Protein AF-A0A917JAN9-F1 (afdb_monomer)

Mean predicted aligned error: 7.87 Å

Solvent-accessible surface area (backbone atoms only — not comparable to full-atom values): 14007 Å² total; per-residue (Å²): 142,83,78,83,78,76,66,48,48,100,79,36,28,49,64,57,37,47,77,45,66,71,43,80,47,58,61,40,75,47,64,46,69,47,42,75,55,96,61,43,50,53,34,36,33,53,20,39,34,30,47,28,36,33,41,52,24,34,45,62,45,38,37,32,31,54,20,44,28,40,51,32,36,38,32,55,23,49,37,33,44,34,35,36,34,47,22,43,35,29,35,41,36,30,54,25,40,42,35,46,33,36,42,32,25,32,36,47,50,48,47,67,39,83,29,45,70,42,70,74,46,77,48,50,85,98,43,71,52,53,100,62,42,48,48,27,28,49,39,52,14,51,34,22,42,76,52,66,39,54,70,58,14,44,52,26,48,46,51,24,51,52,57,54,38,70,75,43,62,71,66,63,25,49,53,50,50,51,40,40,69,49,22,40,75,73,67,35,39,74,41,36,59,55,50,50,54,51,51,31,53,52,48,8,54,58,47,43,77,43,34,71,41,26,54,92,40,76,39,49,93,55,57,69,71,58,30,40,52,52,22,37,51,50,29,48,33,32,31,69,64,64,61,89,69,87,77,43,59,38,76,74,50,43,58,54,49,51,5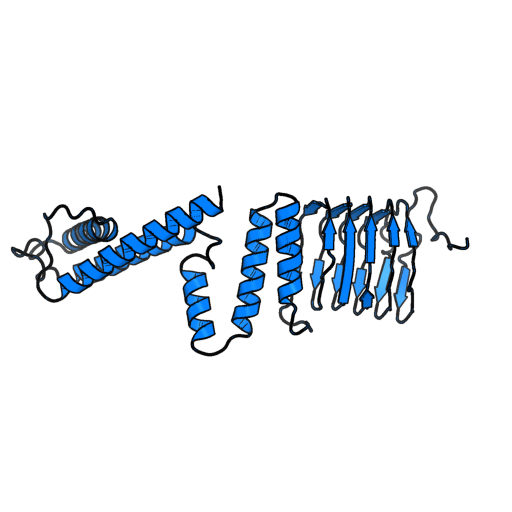1,40,24,51,52,28,52,53,50,52,53,50,36,53,57,31,48,67,72,73,108

Sequence (279 aa):
MGGMEPPTNALQIMFRGKKLEFINVTGLILHGKFYFGSEGNLEFNHCAVDNLKCRELDIPRLSFENCSVRNIQIANSDISGWLFVTSLVSGIISDSKLFHFRVYGRNFTPTFVNSELDEWKVIHNGLHHEEDFEKTYRTLSKAADDSGNRKLAADYKIRELDFIREKKKGLDRFWMTLNRAYWGYGQKPFQLIKVSLISIFLLAIVYSFFPSSFANNALAGKNYFAVLFNACYFSIVTFTTLGYGDLSPIGGLKILAAIEALFGAITLGFLVAGLTKNS

Organism: NCBI:txid2005073

Nearest PDB structures (foldseek):
  3nb2-assembly4_D  TM=3.047E-01  e=5.273E-04  Escherichia coli O157:H7
  8jli-assembly1_B  TM=2.471E-01  e=1.158E-04  Homo sapiens
  3sqv-assembly1_A  TM=3.056E-01  e=5.711E-03  Escherichia coli O157:H7
  8jle-assembly1_A  TM=2.830E-01  e=3.323E-03  Homo sapiens
  6fls-assembly1_A  TM=3.508E-01  e=8.806E-03  Clostridium botulinum

Foldseek 3Di:
DDDDDADADPVQEHDAEDEAECEEQECAEDADEHDYDPRHHHEYACYEHENYEYENYHGEQYEYANYEYHAYHAENYEYENYEYHQYAAEHEHEPYEYYQYEHEAEAHAYAYYNYHDYNYHYDHPPHHYDPVNLNNLQRQLVNCVVNVNNVRSLVSVLVSLVVVLVVDDDPSVVVSVVCCQCASVLSRLVSLVVVLVVLLLVQLVVQLVCCCQKPPSLRPPDDSVVSSVVSSVLSVCLLCVVCPPPTHGHDPVNVVSVVSNVVSVVSVVSSVVSVVVVD

Radius of gyration: 28.4 Å; Cα contacts (8 Å, |Δi|>4): 534; chains: 1; bounding box: 61×36×83 Å

pLDDT: mean 87.71, std 9.93, range [36.09, 96.19]

Secondary structure (DSSP, 8-state):
--PPPP-B-TTSBBSS-EEEES-B-TT-EEEEE-B--TT--EEEES-B-TT-EEEEEEEE--EEES-EEEEEEEES-EEES-EEES-EEEEEEES-EEES-EEESS-EEEEEES-EEES-EEE-TTS---TTTHHHHHHHHHHHHHTT-HHHHHHHHHHHHHHHHHH--HHHHHHHHHHHHHHTTTT-THHHHHHHHHHHHHHHHHHHH-GGGBGGGTTTTS-HHHHHHHHHHHHHHHHTT---SSS-B-TTHHHHHHHHHHHHHHHHHHHHHHHHHH-

InterPro domains:
  IPR013099 Potassium channel domain [PF07885] (200-275)

Structure (mmCIF, N/CA/C/O backbone):
data_AF-A0A917JAN9-F1
#
_entry.id   AF-A0A917JAN9-F1
#
loop_
_atom_site.group_PDB
_atom_site.id
_atom_site.type_symbol
_atom_site.label_atom_id
_atom_site.label_alt_id
_atom_site.label_comp_id
_atom_site.label_asym_id
_atom_site.label_entity_id
_atom_site.label_seq_id
_atom_site.pdbx_PDB_ins_code
_atom_site.Cartn_x
_atom_site.Cartn_y
_atom_site.Cartn_z
_atom_site.occupancy
_atom_site.B_iso_or_equiv
_atom_site.auth_seq_id
_atom_site.auth_comp_id
_atom_site.auth_asym_id
_atom_site.auth_atom_id
_atom_site.pdbx_PDB_model_num
ATOM 1 N N . MET A 1 1 ? -30.247 -3.370 36.223 1.00 36.09 1 MET A N 1
ATOM 2 C CA . MET A 1 1 ? -29.927 -1.930 36.272 1.00 36.09 1 MET A CA 1
ATOM 3 C C . MET A 1 1 ? -29.005 -1.735 37.456 1.00 36.09 1 MET A C 1
ATOM 5 O O . MET A 1 1 ? -29.435 -1.927 38.579 1.00 36.09 1 MET A O 1
ATOM 9 N N . GLY A 1 2 ? -27.722 -1.543 37.193 1.00 39.97 2 GLY A N 1
ATOM 10 C CA . GLY A 1 2 ? -26.669 -1.549 38.206 1.00 39.97 2 GLY A CA 1
ATOM 11 C C . GLY A 1 2 ? -25.344 -1.288 37.511 1.00 39.97 2 GLY A C 1
ATOM 12 O O . GLY A 1 2 ? -24.488 -2.161 37.461 1.00 39.97 2 GLY A O 1
ATOM 13 N N . GLY A 1 3 ? -25.256 -0.143 36.837 1.00 50.62 3 GLY A N 1
ATOM 14 C CA . GLY A 1 3 ? -23.983 0.384 36.362 1.00 50.62 3 GLY A CA 1
ATOM 15 C C . GLY A 1 3 ? -23.384 1.227 37.479 1.00 50.62 3 GLY A C 1
ATOM 16 O O . GLY A 1 3 ? -24.111 1.975 38.126 1.00 50.62 3 GLY A O 1
ATOM 17 N N . MET A 1 4 ? -22.086 1.087 37.733 1.00 57.00 4 MET A N 1
ATOM 18 C CA . MET A 1 4 ? -21.368 2.087 38.517 1.00 57.00 4 MET A CA 1
ATOM 19 C C . MET A 1 4 ? -21.068 3.264 37.597 1.00 57.00 4 MET A C 1
ATOM 21 O O . MET A 1 4 ? -20.386 3.093 36.586 1.00 57.00 4 MET A O 1
ATOM 25 N N . GLU A 1 5 ? -21.581 4.442 37.938 1.00 59.66 5 GLU A N 1
ATOM 26 C CA . GLU A 1 5 ? -21.149 5.674 37.288 1.00 59.66 5 GLU A CA 1
ATOM 27 C C . GLU A 1 5 ? -19.681 5.926 37.664 1.00 59.66 5 GLU A C 1
ATOM 29 O O . GLU A 1 5 ? -19.320 5.849 38.845 1.00 59.66 5 GLU A O 1
ATOM 34 N N . PRO A 1 6 ? -18.791 6.161 36.686 1.00 61.56 6 PRO A N 1
ATOM 35 C CA . PRO A 1 6 ? -17.406 6.473 36.993 1.00 61.56 6 PRO A CA 1
ATOM 36 C C . PRO A 1 6 ? -17.348 7.798 37.769 1.00 61.56 6 PRO A C 1
ATOM 38 O O . PRO A 1 6 ? -18.139 8.701 37.502 1.00 61.56 6 PRO A O 1
ATOM 41 N N . PRO A 1 7 ? -16.416 7.949 38.726 1.00 63.50 7 PRO A N 1
ATOM 42 C CA . PRO A 1 7 ? -16.326 9.162 39.527 1.00 63.50 7 PRO A CA 1
ATOM 43 C C . PRO A 1 7 ? -15.893 10.337 38.641 1.00 63.50 7 PRO A C 1
ATOM 45 O O . PRO A 1 7 ? -14.708 10.495 38.337 1.00 63.50 7 PRO A O 1
ATOM 48 N N . THR A 1 8 ? -16.851 11.158 38.220 1.00 62.69 8 THR A N 1
ATOM 49 C CA . THR A 1 8 ? -16.617 12.377 37.440 1.00 62.69 8 THR A CA 1
ATOM 50 C C . THR A 1 8 ? -16.853 13.628 38.279 1.00 62.69 8 THR A C 1
ATOM 52 O O . THR A 1 8 ? -17.659 13.623 39.208 1.00 62.69 8 THR A O 1
ATOM 55 N N . ASN A 1 9 ? -16.168 14.725 37.957 1.00 64.19 9 ASN A N 1
ATOM 56 C CA . ASN A 1 9 ? -16.499 16.037 38.518 1.00 64.19 9 ASN A CA 1
ATOM 57 C C . ASN A 1 9 ? -17.739 16.649 37.833 1.00 64.19 9 ASN A C 1
ATOM 59 O O . ASN A 1 9 ? -18.290 16.082 36.889 1.00 64.19 9 ASN A O 1
ATOM 63 N N . ALA A 1 10 ? -18.158 17.841 38.273 1.00 62.69 10 ALA A N 1
ATOM 64 C CA . ALA A 1 10 ? -19.288 18.575 37.686 1.00 62.69 10 ALA A CA 1
ATOM 65 C C . ALA A 1 10 ? -19.115 18.917 36.187 1.00 62.69 10 ALA A C 1
ATOM 67 O O . ALA A 1 10 ? -20.082 19.285 35.529 1.00 62.69 10 ALA A O 1
ATOM 68 N N . LEU A 1 11 ? -17.899 18.783 35.644 1.00 61.06 11 LEU A N 1
ATOM 69 C CA . LEU A 1 11 ? -17.562 18.982 34.232 1.00 61.06 11 LEU A CA 1
ATOM 70 C C . LEU A 1 11 ? -17.455 17.654 33.458 1.00 61.06 11 LEU A C 1
ATOM 72 O O . LEU A 1 11 ? -16.893 17.644 32.369 1.00 61.06 11 LEU A O 1
ATOM 76 N N . GLN A 1 12 ? -17.932 16.533 34.017 1.00 62.97 12 GLN A N 1
ATOM 77 C CA . GLN A 1 12 ? -17.803 15.185 33.436 1.00 62.97 12 GLN A CA 1
ATOM 78 C C . GLN A 1 12 ? -16.341 14.743 33.204 1.00 62.97 12 GLN A C 1
ATOM 80 O O . GLN A 1 12 ? -16.067 13.844 32.407 1.00 62.97 12 GLN A O 1
ATOM 85 N N . ILE A 1 13 ? -15.386 15.357 33.914 1.00 63.47 13 ILE A N 1
ATOM 86 C CA . ILE A 1 13 ? -13.978 14.958 33.882 1.00 63.47 13 ILE A CA 1
ATOM 87 C C . ILE A 1 13 ? -13.780 13.793 34.844 1.00 63.47 13 ILE A C 1
ATOM 89 O O . ILE A 1 13 ? -14.131 13.901 36.022 1.00 63.47 13 ILE A O 1
ATOM 93 N N . MET A 1 14 ? -13.194 12.697 34.364 1.00 64.94 14 MET A N 1
ATOM 94 C CA . MET A 1 14 ? -12.877 11.541 35.205 1.00 64.94 14 MET A CA 1
ATOM 95 C C . MET A 1 14 ? -11.844 11.914 36.286 1.00 64.94 14 MET A C 1
ATOM 97 O O . MET A 1 14 ? -10.765 12.425 35.981 1.00 64.94 14 MET A O 1
ATOM 101 N N . PHE A 1 15 ? -12.157 11.653 37.560 1.00 57.38 15 PHE A N 1
ATOM 102 C CA . PHE A 1 15 ? -11.223 11.861 38.670 1.00 57.38 15 PHE A CA 1
ATOM 103 C C . PHE A 1 15 ? -10.186 10.739 38.728 1.00 57.38 15 PHE A C 1
ATOM 105 O O . PHE A 1 15 ? -10.529 9.624 39.129 1.00 57.38 15 PHE A O 1
ATOM 112 N N . ARG A 1 16 ? -8.920 11.083 38.437 1.00 63.25 16 ARG A N 1
ATOM 113 C CA . ARG A 1 16 ? -7.756 10.179 38.364 1.00 63.25 16 ARG A CA 1
ATOM 114 C C . ARG A 1 16 ? -7.954 9.071 37.322 1.00 63.25 16 ARG A C 1
ATOM 116 O O . ARG A 1 16 ? -8.918 8.311 37.388 1.00 63.25 16 ARG A O 1
ATOM 123 N N . GLY A 1 17 ? -7.021 8.954 36.379 1.00 71.44 17 GLY A N 1
ATOM 124 C CA . GLY A 1 17 ? -7.033 7.889 35.379 1.00 71.44 17 GLY A CA 1
ATOM 125 C C . GLY A 1 17 ? -7.257 6.521 36.019 1.00 71.44 17 GLY A C 1
ATOM 126 O O . GLY A 1 17 ? -6.750 6.226 37.107 1.00 71.44 17 GLY A O 1
ATOM 127 N N . LYS A 1 18 ? -8.073 5.693 35.370 1.00 81.75 18 LYS A N 1
ATOM 128 C CA . LYS A 1 18 ? -8.410 4.356 35.854 1.00 81.75 18 LYS A CA 1
ATOM 129 C C . LYS A 1 18 ? -7.645 3.340 35.029 1.00 81.75 18 LYS A C 1
ATOM 131 O O . LYS A 1 18 ? -7.941 3.152 33.855 1.00 81.75 18 LYS A O 1
ATOM 136 N N . LYS A 1 19 ? -6.696 2.665 35.673 1.00 87.12 19 LYS A N 1
ATOM 137 C CA . LYS A 1 19 ? -5.968 1.543 35.090 1.00 87.12 19 LYS A CA 1
ATOM 138 C C . LYS A 1 19 ? -6.547 0.236 35.617 1.00 87.12 19 LYS A C 1
ATOM 140 O O . LYS A 1 19 ? -6.529 -0.008 36.822 1.00 87.12 19 LYS A O 1
ATOM 145 N N . LEU A 1 20 ? -7.097 -0.572 34.722 1.00 90.19 20 LEU A N 1
ATOM 146 C CA . LEU A 1 20 ? -7.654 -1.885 35.024 1.00 90.19 20 LEU A CA 1
ATOM 147 C C . LEU A 1 20 ? -6.700 -2.945 34.487 1.00 90.19 20 LEU A C 1
ATOM 149 O O . LEU A 1 20 ? -6.462 -3.001 33.280 1.00 90.19 20 LEU A O 1
ATOM 153 N N . GLU A 1 21 ? -6.161 -3.780 35.376 1.00 93.12 21 GLU A N 1
ATOM 154 C CA . GLU A 1 21 ? -5.184 -4.809 35.014 1.00 93.12 21 GLU A CA 1
ATOM 155 C C . GLU A 1 21 ? -5.656 -6.206 35.423 1.00 93.12 21 GLU A C 1
ATOM 157 O O . GLU A 1 21 ? -6.103 -6.390 36.552 1.00 93.12 21 GLU A O 1
ATOM 162 N N . PHE A 1 22 ? -5.526 -7.189 34.525 1.00 92.69 22 PHE A N 1
ATOM 163 C CA . PHE A 1 22 ? -5.822 -8.612 34.784 1.00 92.69 22 PHE A CA 1
ATOM 164 C C . PHE A 1 22 ? -7.265 -8.914 35.231 1.00 92.69 22 PHE A C 1
ATOM 166 O O . PHE A 1 22 ? -7.517 -9.883 35.948 1.00 92.69 22 PHE A O 1
ATOM 173 N N . ILE A 1 23 ? -8.232 -8.100 34.799 1.00 93.44 23 ILE A N 1
ATOM 174 C CA . ILE A 1 23 ? -9.647 -8.245 35.168 1.00 93.44 23 ILE A CA 1
ATOM 175 C C . ILE A 1 23 ? -10.479 -8.674 33.952 1.00 93.44 23 ILE A C 1
ATOM 177 O O . ILE A 1 23 ? -10.199 -8.321 32.804 1.00 93.44 23 ILE A O 1
ATOM 181 N N . ASN A 1 24 ? -11.540 -9.439 34.210 1.00 92.38 24 ASN A N 1
ATOM 182 C CA . ASN A 1 24 ? -12.584 -9.704 33.230 1.00 92.38 24 ASN A CA 1
ATOM 183 C C . ASN A 1 24 ? -13.667 -8.617 33.315 1.00 92.38 24 ASN A C 1
ATOM 185 O O . ASN A 1 24 ? -14.387 -8.528 34.307 1.00 92.38 24 ASN A O 1
ATOM 189 N N . VAL A 1 25 ? -13.772 -7.808 32.265 1.00 91.75 25 VAL A N 1
ATOM 190 C CA . VAL A 1 25 ? -14.713 -6.686 32.123 1.00 91.75 25 VAL A CA 1
ATOM 191 C C . VAL A 1 25 ? -15.719 -6.956 30.995 1.00 91.75 25 VAL A C 1
ATOM 193 O O . VAL A 1 25 ? -16.232 -6.043 30.349 1.00 91.75 25 VAL A O 1
ATOM 196 N N . THR A 1 26 ? -15.987 -8.235 30.724 1.00 92.25 26 THR A N 1
ATOM 197 C CA . THR A 1 26 ? -16.907 -8.670 29.670 1.00 92.25 26 THR A CA 1
ATOM 198 C C . THR A 1 26 ? -18.317 -8.130 29.904 1.00 92.25 26 THR A C 1
ATOM 200 O O . THR A 1 26 ? -18.853 -8.204 31.008 1.00 92.25 26 THR A O 1
ATOM 203 N N . GLY A 1 27 ? -18.941 -7.620 28.844 1.00 90.62 27 GLY A N 1
ATOM 204 C CA . GLY A 1 27 ? -20.281 -7.037 28.893 1.00 90.62 27 GLY A CA 1
ATOM 205 C C . GLY A 1 27 ? -20.329 -5.617 29.456 1.00 90.62 27 GLY A C 1
ATOM 206 O O . GLY A 1 27 ? -21.422 -5.131 29.746 1.00 90.62 27 GLY A O 1
ATOM 207 N N . LEU A 1 28 ? -19.177 -4.950 29.607 1.00 90.81 28 LEU A N 1
ATOM 208 C CA . LEU A 1 28 ? -19.110 -3.535 29.965 1.00 90.81 28 LEU A CA 1
ATOM 209 C C . LEU A 1 28 ? -19.942 -2.692 28.988 1.00 90.81 28 LEU A C 1
ATOM 211 O O . LEU A 1 28 ? -19.896 -2.889 27.772 1.00 90.81 28 LEU A O 1
ATOM 215 N N . ILE A 1 29 ? -20.697 -1.739 29.532 1.00 91.50 29 ILE A N 1
ATOM 216 C CA . ILE A 1 29 ? -21.498 -0.792 28.757 1.00 91.50 29 ILE A CA 1
ATOM 217 C C . ILE A 1 29 ? -20.995 0.613 29.066 1.00 91.50 29 ILE A C 1
ATOM 219 O O . ILE A 1 29 ? -21.056 1.054 30.212 1.00 91.50 29 ILE A O 1
ATOM 223 N N . LEU A 1 30 ? -20.524 1.312 28.039 1.00 89.25 30 LEU A N 1
ATOM 224 C CA . LEU A 1 30 ? -20.102 2.704 28.095 1.00 89.25 30 LEU A CA 1
ATOM 225 C C . LEU A 1 30 ? -21.094 3.556 27.299 1.00 89.25 30 LEU A C 1
ATOM 227 O O . LEU A 1 30 ? -21.453 3.223 26.170 1.00 89.25 30 LEU A O 1
ATOM 231 N N . HIS A 1 31 ? -21.556 4.647 27.898 1.00 89.75 31 HIS A N 1
ATOM 232 C CA . HIS A 1 31 ? -22.450 5.605 27.256 1.00 89.75 31 HIS A CA 1
ATOM 233 C C . HIS A 1 31 ? -22.235 6.998 27.843 1.00 89.75 31 HIS A C 1
ATOM 235 O O . HIS A 1 31 ? -21.778 7.122 28.982 1.00 89.75 31 HIS A O 1
ATOM 241 N N . GLY A 1 32 ? -22.573 8.028 27.070 1.00 86.31 32 GLY A N 1
ATOM 242 C CA . GLY A 1 32 ? -22.432 9.420 27.478 1.00 86.31 32 GLY A CA 1
ATOM 243 C C . GLY A 1 32 ? -21.065 10.018 27.152 1.00 86.31 32 GLY A C 1
ATOM 244 O O . GLY A 1 32 ? -20.277 9.464 26.385 1.00 86.31 32 GLY A O 1
ATOM 245 N N . LYS A 1 33 ? -20.801 11.194 27.723 1.00 84.69 33 LYS A N 1
ATOM 246 C CA . LYS A 1 33 ? -19.595 11.978 27.446 1.00 84.69 33 LYS A CA 1
ATOM 247 C C . LYS A 1 33 ? -18.623 11.930 28.614 1.00 84.69 33 LYS A C 1
ATOM 249 O O . LYS A 1 33 ? -19.013 12.164 29.756 1.00 84.69 33 LYS A O 1
ATOM 254 N N . PHE A 1 34 ? -17.358 11.675 28.307 1.00 78.56 34 PHE A N 1
ATOM 255 C CA . PHE A 1 34 ? -16.260 11.652 29.261 1.00 78.56 34 PHE A CA 1
ATOM 256 C C . PHE A 1 34 ? -15.165 12.596 28.790 1.00 78.56 34 PHE A C 1
ATOM 258 O O . PHE A 1 34 ? -14.570 12.404 27.730 1.00 78.56 34 PHE A O 1
ATOM 265 N N . TYR A 1 35 ? -14.851 13.588 29.613 1.00 73.38 35 TYR A N 1
ATOM 266 C CA . TYR A 1 35 ? -13.690 14.436 29.386 1.00 73.38 35 TYR A CA 1
ATOM 267 C C . TYR A 1 35 ? -12.513 13.908 30.211 1.00 73.38 35 TYR A C 1
ATOM 269 O O . TYR A 1 35 ? -12.678 13.396 31.322 1.00 73.38 35 TYR A O 1
ATOM 277 N N . PHE A 1 36 ? -11.301 14.027 29.679 1.00 68.50 36 PHE A N 1
ATOM 278 C CA . PHE A 1 36 ? -10.090 13.619 30.392 1.00 68.50 36 PHE A CA 1
ATOM 279 C C . PHE A 1 36 ? -9.270 14.836 30.798 1.00 68.50 36 PHE A C 1
ATOM 281 O O . PHE A 1 36 ? -9.075 15.761 30.011 1.00 68.50 36 PHE A O 1
ATOM 288 N N . GLY A 1 37 ? -8.801 14.821 32.046 1.00 61.72 37 GLY A N 1
ATOM 289 C CA . GLY A 1 37 ? -7.884 15.813 32.604 1.00 61.72 37 GLY A CA 1
ATOM 290 C C . GLY A 1 37 ? -6.423 15.356 32.535 1.00 61.72 37 GLY A C 1
ATOM 291 O O . GLY A 1 37 ? -6.099 14.325 31.951 1.00 61.72 37 GLY A O 1
ATOM 292 N N . SER A 1 38 ? -5.524 16.104 33.176 1.00 60.34 38 SER A N 1
ATOM 293 C CA . SER A 1 38 ? -4.085 15.795 33.259 1.00 60.34 38 SER A CA 1
ATOM 294 C C . SER A 1 38 ? -3.744 14.530 34.061 1.00 60.34 38 SER A C 1
ATOM 296 O O . SER A 1 38 ? -2.622 14.044 33.982 1.00 60.34 38 SER A O 1
ATOM 298 N N . GLU A 1 39 ? -4.696 14.000 34.831 1.00 55.59 39 GLU A N 1
ATOM 299 C CA . GLU A 1 39 ? -4.498 12.939 35.832 1.00 55.59 39 GLU A CA 1
ATOM 300 C C . GLU A 1 39 ? -4.663 11.505 35.279 1.00 55.59 39 GLU A C 1
ATOM 302 O O . GLU A 1 39 ? -4.697 10.550 36.054 1.00 55.59 39 GLU A O 1
ATOM 307 N N . GLY A 1 40 ? -4.774 11.333 33.956 1.00 62.03 40 GLY A N 1
ATOM 308 C CA . GLY A 1 40 ? -4.771 10.026 33.277 1.00 62.03 40 GLY A CA 1
ATOM 309 C C . GLY A 1 40 ? -6.113 9.600 32.665 1.00 62.03 40 GLY A C 1
ATOM 310 O O . GLY A 1 40 ? -7.164 10.161 32.975 1.00 62.03 40 GLY A O 1
ATOM 311 N N . ASN A 1 41 ? -6.064 8.595 31.782 1.00 77.38 41 ASN A N 1
ATOM 312 C CA . ASN A 1 41 ? -7.216 8.098 31.017 1.00 77.38 41 ASN A CA 1
ATOM 313 C C . ASN A 1 41 ? -7.743 6.762 31.569 1.00 77.38 41 ASN A C 1
ATOM 315 O O . ASN A 1 41 ? -7.244 6.246 32.570 1.00 77.38 41 ASN A O 1
ATOM 319 N N . LEU A 1 42 ? -8.772 6.211 30.922 1.00 87.12 42 LEU A N 1
ATOM 320 C CA . LEU A 1 42 ? -9.207 4.834 31.142 1.00 87.12 42 LEU A CA 1
ATOM 321 C C . LEU A 1 42 ? -8.317 3.891 30.319 1.00 87.12 42 LEU A C 1
ATOM 323 O O . LEU A 1 42 ? -8.211 4.033 29.101 1.00 87.12 42 LEU A O 1
ATOM 327 N N . GLU A 1 43 ? -7.679 2.943 30.994 1.00 90.31 43 GLU A N 1
ATOM 328 C CA . GLU A 1 43 ? -6.706 2.028 30.400 1.00 90.31 43 GLU A CA 1
ATOM 329 C C . GLU A 1 43 ? -7.004 0.592 30.832 1.00 90.31 43 GLU A C 1
ATOM 331 O O . GLU A 1 43 ? -7.184 0.309 32.020 1.00 90.31 43 GLU A O 1
ATOM 336 N N . PHE A 1 44 ? -7.027 -0.324 29.869 1.00 93.06 44 PHE A N 1
ATOM 337 C CA . PHE A 1 44 ? -7.179 -1.755 30.104 1.00 93.06 44 PHE A CA 1
ATOM 338 C C . PHE A 1 44 ? -5.880 -2.468 29.744 1.00 93.06 44 PHE A C 1
ATOM 340 O O . PHE A 1 44 ? -5.416 -2.357 28.613 1.00 93.06 44 PHE A O 1
ATOM 347 N N . ASN A 1 45 ? -5.315 -3.228 30.681 1.00 94.00 45 ASN A N 1
ATOM 348 C CA . ASN A 1 45 ? -4.076 -3.974 30.480 1.00 94.00 45 ASN A CA 1
ATOM 349 C C . ASN A 1 45 ? -4.261 -5.450 30.860 1.00 94.00 45 ASN A C 1
ATOM 351 O O . ASN A 1 45 ? -4.710 -5.761 31.960 1.00 94.00 45 ASN A O 1
ATOM 355 N N . HIS A 1 46 ? -3.945 -6.383 29.962 1.00 95.25 46 HIS A N 1
ATOM 356 C CA . HIS A 1 46 ? -4.148 -7.825 30.186 1.00 95.25 46 HIS A CA 1
ATOM 357 C C . HIS A 1 46 ? -5.589 -8.202 30.598 1.00 95.25 46 HIS A C 1
ATOM 359 O O . HIS A 1 46 ? -5.813 -9.176 31.318 1.00 95.25 46 HIS A O 1
ATOM 365 N N . CYS A 1 47 ? -6.581 -7.427 30.153 1.00 94.19 47 CYS A N 1
ATOM 366 C CA . CYS A 1 47 ? -7.993 -7.635 30.479 1.00 94.19 47 CYS A CA 1
ATOM 367 C C . CYS A 1 47 ? -8.748 -8.403 29.379 1.00 94.19 47 CYS A C 1
ATOM 369 O O . CYS A 1 47 ? -8.427 -8.300 28.190 1.00 94.19 47 CYS A O 1
ATOM 371 N N . ALA A 1 48 ? -9.806 -9.118 29.771 1.00 94.50 48 ALA A N 1
ATOM 372 C CA . ALA A 1 48 ? -10.814 -9.645 28.847 1.00 94.50 48 ALA A CA 1
ATOM 373 C C . ALA A 1 48 ? -11.991 -8.663 28.779 1.00 94.50 48 ALA A C 1
ATOM 375 O O . ALA A 1 48 ? -12.641 -8.412 29.791 1.00 94.50 48 ALA A O 1
ATOM 376 N N . VAL A 1 49 ? -12.246 -8.088 27.606 1.00 93.75 49 VAL A N 1
ATOM 377 C CA . VAL A 1 49 ? -13.237 -7.024 27.373 1.00 93.75 49 VAL A CA 1
ATOM 378 C C . VAL A 1 49 ? -14.181 -7.436 26.241 1.00 93.75 49 VAL A C 1
ATOM 380 O O . VAL A 1 49 ? -14.422 -6.705 25.280 1.00 93.75 49 VAL A O 1
ATOM 383 N N . ASP A 1 50 ? -14.692 -8.661 26.324 1.00 94.12 50 ASP A N 1
ATOM 384 C CA . ASP A 1 50 ? -15.593 -9.188 25.307 1.00 94.12 50 ASP A CA 1
ATOM 385 C C . ASP A 1 50 ? -16.995 -8.562 25.457 1.00 94.12 50 ASP A C 1
ATOM 387 O O . ASP A 1 50 ? -17.426 -8.198 26.551 1.00 94.12 50 ASP A O 1
ATOM 391 N N . ASN A 1 51 ? -17.745 -8.427 24.364 1.00 94.19 51 ASN A N 1
ATOM 392 C CA . ASN A 1 51 ? -19.091 -7.839 24.337 1.00 94.19 51 ASN A CA 1
ATOM 393 C C . ASN A 1 51 ? -19.180 -6.402 24.895 1.00 94.19 51 ASN A C 1
ATOM 395 O O . ASN A 1 51 ? -20.216 -6.027 25.450 1.00 94.19 51 ASN A O 1
ATOM 399 N N . LEU A 1 52 ? -18.114 -5.607 24.761 1.00 94.31 52 LEU A N 1
ATOM 400 C CA . LEU A 1 52 ? -18.122 -4.181 25.096 1.00 94.31 52 LEU A CA 1
ATOM 401 C C . LEU A 1 52 ? -19.143 -3.437 24.230 1.00 94.31 52 LEU A C 1
ATOM 403 O O . LEU A 1 52 ? -19.067 -3.486 23.002 1.00 94.31 52 LEU A O 1
ATOM 407 N N . LYS A 1 53 ? -20.074 -2.723 24.865 1.00 95.12 53 LYS A N 1
ATOM 408 C CA . LYS A 1 53 ? -21.087 -1.911 24.180 1.00 95.12 53 LYS A CA 1
ATOM 409 C C . LYS A 1 53 ? -20.844 -0.433 24.439 1.00 95.12 53 LYS A C 1
ATOM 411 O O . LYS A 1 53 ? -20.917 0.009 25.578 1.00 95.12 53 LYS A O 1
ATOM 416 N N . CYS A 1 54 ? -20.632 0.319 23.374 1.00 93.06 54 CYS A N 1
ATOM 417 C CA . CYS A 1 54 ? -20.469 1.763 23.366 1.00 93.06 54 CYS A CA 1
ATOM 418 C C . CYS A 1 54 ? -21.638 2.377 22.589 1.00 93.06 54 CYS A C 1
ATOM 420 O O . CYS A 1 54 ? -21.819 2.071 21.409 1.00 93.06 54 CYS A O 1
ATOM 422 N N . ARG A 1 55 ? -22.460 3.199 23.244 1.00 92.94 55 ARG A N 1
ATOM 423 C CA . ARG A 1 55 ? -23.603 3.878 22.610 1.00 92.94 55 ARG A CA 1
ATOM 424 C C . ARG A 1 55 ? -23.596 5.347 22.974 1.00 92.94 55 ARG A C 1
ATOM 426 O O . ARG A 1 55 ? -23.496 5.645 24.161 1.00 92.94 55 ARG A O 1
ATOM 433 N N . GLU A 1 56 ? -23.733 6.224 21.979 1.00 92.56 56 GLU A N 1
ATOM 434 C CA . GLU A 1 56 ? -23.728 7.681 22.202 1.00 92.56 56 GLU A CA 1
ATOM 435 C C . GLU A 1 56 ? -22.522 8.104 23.053 1.00 92.56 56 GLU A C 1
ATOM 437 O O . GLU A 1 56 ? -22.634 8.858 24.021 1.00 92.56 56 GLU A O 1
ATOM 442 N N . LEU A 1 57 ? -21.373 7.499 22.744 1.00 91.12 57 LEU A N 1
ATOM 443 C CA . LEU A 1 57 ? -20.162 7.623 23.528 1.00 91.12 57 LEU A CA 1
ATOM 444 C C . LEU A 1 57 ? -19.283 8.718 22.935 1.00 91.12 57 LEU A C 1
ATOM 446 O O . LEU A 1 57 ? -18.975 8.695 21.745 1.00 91.12 57 LEU A O 1
ATOM 450 N N . ASP A 1 58 ? -18.847 9.632 23.789 1.00 90.12 58 ASP A N 1
ATOM 451 C CA . ASP A 1 58 ? -17.829 10.634 23.482 1.00 90.12 58 ASP A CA 1
ATOM 452 C C . ASP A 1 58 ? -16.701 10.455 24.499 1.00 90.12 58 ASP A C 1
ATOM 454 O O . ASP A 1 58 ? -16.823 10.861 25.657 1.00 90.12 58 ASP A O 1
ATOM 458 N N . ILE A 1 59 ? -15.664 9.705 24.115 1.00 87.25 59 ILE A N 1
ATOM 459 C CA . ILE A 1 59 ? -14.547 9.359 25.004 1.00 87.25 59 ILE A CA 1
ATOM 460 C C . ILE A 1 59 ? -13.215 9.430 24.242 1.00 87.25 59 ILE A C 1
ATOM 462 O O . ILE A 1 59 ? -12.940 8.603 23.361 1.00 87.25 59 ILE A O 1
ATOM 466 N N . PRO A 1 60 ? -12.350 10.403 24.568 1.00 87.31 60 PRO A N 1
ATOM 467 C CA . PRO A 1 60 ? -10.993 10.435 24.038 1.00 87.31 60 PRO A CA 1
ATOM 468 C C . PRO A 1 60 ? -10.086 9.345 24.639 1.00 87.31 60 PRO A C 1
ATOM 470 O O . PRO A 1 60 ? -10.279 8.894 25.758 1.00 87.31 60 PRO A O 1
ATOM 473 N N . ARG A 1 61 ? -9.001 8.989 23.949 1.00 87.31 61 ARG A N 1
ATOM 474 C CA . ARG A 1 61 ? -7.784 8.377 24.524 1.00 87.31 61 ARG A CA 1
ATOM 475 C C . ARG A 1 61 ? -7.986 7.119 25.389 1.00 87.31 61 ARG A C 1
ATOM 477 O O . ARG A 1 61 ? -7.259 6.918 26.359 1.00 87.31 61 ARG A O 1
ATOM 484 N N . LEU A 1 62 ? -8.920 6.251 25.011 1.00 90.38 62 LEU A N 1
ATOM 485 C CA . LEU A 1 62 ? -9.079 4.925 25.611 1.00 90.38 62 LEU A CA 1
ATOM 486 C C . LEU A 1 62 ? -7.953 3.991 25.143 1.00 90.38 62 LEU A C 1
ATOM 488 O O . LEU A 1 62 ? -7.682 3.931 23.941 1.00 90.38 62 LEU A O 1
ATOM 492 N N . SER A 1 63 ? -7.309 3.251 26.050 1.00 92.56 63 SER A N 1
ATOM 493 C CA . SER A 1 63 ? -6.264 2.288 25.675 1.00 92.56 63 SER A CA 1
ATOM 494 C C . SER A 1 63 ? -6.598 0.848 26.064 1.00 92.56 63 SER A C 1
ATOM 496 O O . SER A 1 63 ? -7.159 0.572 27.124 1.00 92.56 63 SER A O 1
ATOM 498 N N . PHE A 1 64 ? -6.224 -0.073 25.179 1.00 94.19 64 PHE A N 1
ATOM 499 C CA . PHE A 1 64 ? -6.293 -1.514 25.371 1.00 94.19 64 PHE A CA 1
ATOM 500 C C . PHE A 1 64 ? -4.924 -2.112 25.059 1.00 94.19 64 PHE A C 1
ATOM 502 O O . PHE A 1 64 ? -4.468 -2.070 23.914 1.00 94.19 64 PHE A O 1
ATOM 509 N N . GLU A 1 65 ? -4.271 -2.674 26.066 1.00 93.69 65 GLU A N 1
ATOM 510 C CA . GLU A 1 65 ? -2.948 -3.279 25.967 1.00 93.69 65 GLU A CA 1
ATOM 511 C C . GLU A 1 65 ? -3.024 -4.758 26.350 1.00 93.69 65 GLU A C 1
ATOM 513 O O . GLU A 1 65 ? -3.540 -5.116 27.408 1.00 93.69 65 GLU A O 1
ATOM 518 N N . ASN A 1 66 ? -2.529 -5.647 25.484 1.00 93.31 66 ASN A N 1
ATOM 519 C CA . ASN A 1 66 ? -2.581 -7.098 25.700 1.00 93.31 66 ASN A CA 1
ATOM 520 C C . ASN A 1 66 ? -3.996 -7.642 26.012 1.00 93.31 66 ASN A C 1
ATOM 522 O O . ASN A 1 66 ? -4.142 -8.627 26.740 1.00 93.31 66 ASN A O 1
ATOM 526 N N . CYS A 1 67 ? -5.044 -7.017 25.474 1.00 93.31 67 CYS A N 1
ATOM 527 C CA . CYS A 1 67 ? -6.436 -7.361 25.752 1.00 93.31 67 CYS A CA 1
ATOM 528 C C . CYS A 1 67 ? -7.050 -8.302 24.704 1.00 93.31 67 CYS A C 1
ATOM 530 O O . CYS A 1 67 ? -6.673 -8.317 23.528 1.00 93.31 67 CYS A O 1
ATOM 532 N N . SER A 1 68 ? -8.071 -9.055 25.120 1.00 93.69 68 SER A N 1
ATOM 533 C CA . SER A 1 68 ? -9.050 -9.656 24.202 1.00 93.69 68 SER A CA 1
ATOM 534 C C . SER A 1 68 ? -10.284 -8.766 24.174 1.00 93.69 68 SER A C 1
ATOM 536 O O . SER A 1 68 ? -10.898 -8.567 25.217 1.00 93.69 68 SER A O 1
ATOM 538 N N . VAL A 1 69 ? -10.635 -8.227 23.008 1.00 94.12 69 VAL A N 1
ATOM 539 C CA . VAL A 1 69 ? -11.802 -7.361 22.805 1.00 94.12 69 VAL A CA 1
ATOM 540 C C . VAL A 1 69 ? -12.659 -7.957 21.689 1.00 94.12 69 VAL A C 1
ATOM 542 O O . VAL A 1 69 ? -12.611 -7.534 20.532 1.00 94.12 69 VAL A O 1
ATOM 545 N N . ARG A 1 70 ? -13.413 -9.010 22.005 1.00 94.62 70 ARG A N 1
ATOM 546 C CA . ARG A 1 70 ? -14.269 -9.685 21.019 1.00 94.62 70 ARG A CA 1
ATOM 547 C C . ARG A 1 70 ? -15.665 -9.091 21.020 1.00 94.62 70 ARG A C 1
ATOM 549 O O . ARG A 1 70 ? -16.215 -8.806 22.077 1.00 94.62 70 ARG A O 1
ATOM 556 N N . ASN A 1 71 ? -16.275 -8.994 19.842 1.00 95.12 71 ASN A N 1
ATOM 557 C CA . ASN A 1 71 ? -17.637 -8.481 19.679 1.00 95.12 71 ASN A CA 1
ATOM 558 C C . ASN A 1 71 ? -17.837 -7.084 20.308 1.00 95.12 71 ASN A C 1
ATOM 560 O O . ASN A 1 71 ? -18.810 -6.850 21.026 1.00 95.12 71 ASN A O 1
ATOM 564 N N . ILE A 1 72 ? -16.907 -6.158 20.056 1.00 95.62 72 ILE A N 1
ATOM 565 C CA . ILE A 1 72 ? -17.116 -4.746 20.384 1.00 95.62 72 ILE A CA 1
ATOM 566 C C . ILE A 1 72 ? -18.280 -4.197 19.556 1.00 95.62 72 ILE A C 1
ATOM 568 O O . ILE A 1 72 ? -18.377 -4.466 18.361 1.00 95.62 72 ILE A O 1
ATOM 572 N N . GLN A 1 73 ? -19.176 -3.448 20.183 1.00 96.19 73 GLN A N 1
ATOM 573 C CA . GLN A 1 73 ? -20.320 -2.823 19.529 1.00 96.19 73 GLN A CA 1
ATOM 574 C C . GLN A 1 73 ? -20.261 -1.330 19.795 1.00 96.19 73 GLN A C 1
ATOM 576 O O . GLN A 1 73 ? -20.575 -0.900 20.900 1.00 96.19 73 GLN A O 1
ATOM 581 N N . ILE A 1 74 ? -19.848 -0.550 18.802 1.00 95.75 74 ILE A N 1
ATOM 582 C CA . ILE A 1 74 ? -19.809 0.912 18.887 1.00 95.75 74 ILE A CA 1
ATOM 583 C C . ILE A 1 74 ? -20.886 1.460 17.962 1.00 95.75 74 ILE A C 1
ATOM 585 O O . ILE A 1 74 ? -20.886 1.126 16.783 1.00 95.75 74 ILE A O 1
ATOM 589 N N . ALA A 1 75 ? -21.798 2.270 18.490 1.00 96.00 75 ALA A N 1
ATOM 590 C CA . ALA A 1 75 ? -22.864 2.886 17.708 1.00 96.00 75 ALA A CA 1
ATOM 591 C C . ALA A 1 75 ? -23.050 4.359 18.080 1.00 96.00 75 ALA A C 1
ATOM 593 O O . ALA A 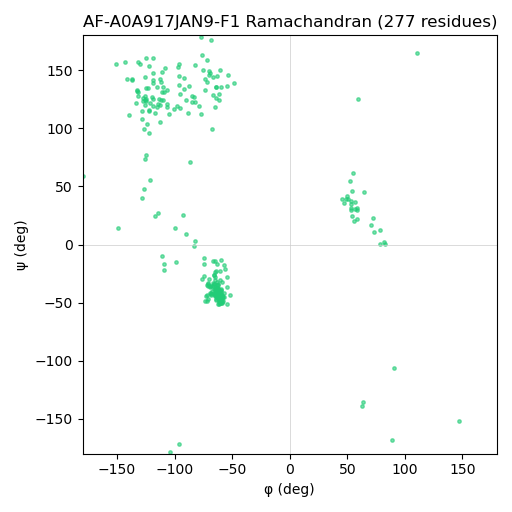1 75 ? -22.992 4.705 19.266 1.00 96.00 75 ALA A O 1
ATOM 594 N N . ASN A 1 76 ? -23.320 5.210 17.085 1.00 95.19 76 ASN A N 1
ATOM 595 C CA . ASN A 1 76 ? -23.637 6.633 17.266 1.00 95.19 76 ASN A CA 1
ATOM 596 C C . ASN A 1 76 ? -22.620 7.374 18.151 1.00 95.19 76 ASN A C 1
ATOM 598 O O . ASN A 1 76 ? -23.007 8.142 19.026 1.00 95.19 76 ASN A O 1
ATOM 602 N N . SER A 1 77 ? -21.330 7.069 18.014 1.00 93.81 77 SER A N 1
ATOM 603 C CA . SER A 1 77 ? -20.287 7.539 18.934 1.00 93.81 77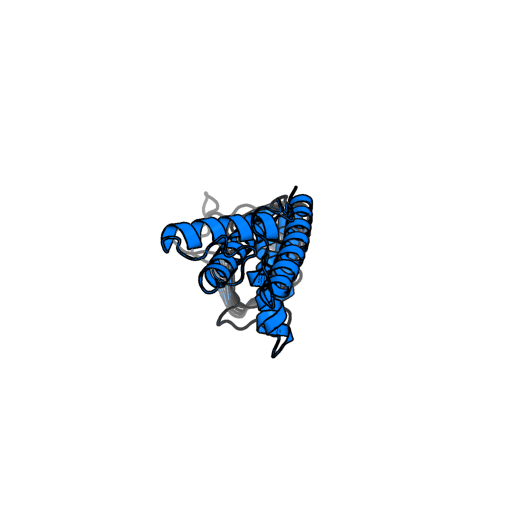 SER A CA 1
ATOM 604 C C . SER A 1 77 ? -19.245 8.394 18.215 1.00 93.81 77 SER A C 1
ATOM 606 O O . SER A 1 77 ? -18.932 8.152 17.049 1.00 93.81 77 SER A O 1
ATOM 608 N N . ASP A 1 78 ? -18.685 9.372 18.921 1.00 92.06 78 ASP A N 1
ATOM 609 C CA . ASP A 1 78 ? -17.550 10.170 18.456 1.00 92.06 78 ASP A CA 1
ATOM 610 C C . ASP A 1 78 ? -16.353 9.838 19.340 1.00 92.06 78 ASP A C 1
ATOM 612 O O . ASP A 1 78 ? -16.308 10.161 20.526 1.00 92.06 78 ASP A O 1
ATOM 616 N N . ILE A 1 79 ? -15.413 9.076 18.795 1.00 91.81 79 ILE A N 1
ATOM 617 C CA . ILE A 1 79 ? -14.305 8.532 19.568 1.00 91.81 79 ILE A CA 1
ATOM 618 C C . ILE A 1 79 ? -12.990 8.923 18.928 1.00 91.81 79 ILE A C 1
ATOM 620 O O . ILE A 1 79 ? -12.793 8.836 17.716 1.00 91.81 79 ILE A O 1
ATOM 624 N N . SER A 1 80 ? -12.058 9.359 19.767 1.00 91.44 80 SER A N 1
ATOM 625 C CA . SER A 1 80 ? -10.800 9.919 19.294 1.00 91.44 80 SER A CA 1
ATOM 626 C C . SER A 1 80 ? -9.611 9.416 20.099 1.00 91.44 80 SER A C 1
ATOM 628 O O . SER A 1 80 ? -9.679 9.230 21.310 1.00 91.44 80 SER A O 1
ATOM 630 N N . GLY A 1 81 ? -8.482 9.185 19.435 1.00 89.25 81 GLY A N 1
ATOM 631 C CA . GLY A 1 81 ? -7.208 8.875 20.080 1.00 89.25 81 GLY A CA 1
ATOM 632 C C . GLY A 1 81 ? -7.125 7.498 20.738 1.00 89.25 81 GLY A C 1
ATOM 633 O O . GLY A 1 81 ? -6.239 7.298 21.573 1.00 89.25 81 GLY A O 1
ATOM 634 N N . TRP A 1 82 ? -8.023 6.568 20.407 1.00 93.38 82 TRP A N 1
ATOM 635 C CA . TRP A 1 82 ? -7.995 5.229 20.991 1.00 93.38 82 TRP A CA 1
ATOM 636 C C . TRP A 1 82 ? -6.756 4.452 20.549 1.00 93.38 82 TRP A C 1
ATOM 638 O O . TRP A 1 82 ? -6.272 4.565 19.417 1.00 93.38 82 TRP A O 1
ATOM 648 N N . LEU A 1 83 ? -6.242 3.650 21.471 1.00 93.12 83 LEU A N 1
ATOM 649 C CA . LEU A 1 83 ? -5.000 2.917 21.322 1.00 93.12 83 LEU A CA 1
ATOM 650 C C . LEU A 1 83 ? -5.238 1.430 21.574 1.00 93.12 83 LEU A C 1
ATOM 652 O O . LEU A 1 83 ? -5.678 1.041 22.648 1.00 93.12 83 LEU A O 1
ATOM 656 N N . PHE A 1 84 ? -4.876 0.599 20.606 1.00 93.94 84 PHE A N 1
ATOM 657 C CA . PHE A 1 84 ? -4.863 -0.852 20.733 1.00 93.94 84 PHE A CA 1
ATOM 658 C C . PHE A 1 84 ? -3.428 -1.344 20.569 1.00 93.94 84 PHE A C 1
ATOM 660 O O . PHE A 1 84 ? -2.853 -1.234 19.486 1.00 93.94 84 PHE A O 1
ATOM 667 N N . VAL A 1 85 ? -2.842 -1.887 21.631 1.00 92.44 85 VAL A N 1
ATOM 668 C CA . VAL A 1 85 ? -1.516 -2.514 21.622 1.00 92.44 85 VAL A CA 1
ATOM 669 C C . VAL A 1 85 ? -1.696 -3.997 21.883 1.00 92.44 85 VAL A C 1
ATOM 671 O O . VAL A 1 85 ? -2.356 -4.379 22.848 1.00 92.44 85 VAL A O 1
ATOM 674 N N . THR A 1 86 ? -1.162 -4.830 20.987 1.00 89.94 86 THR A N 1
ATOM 675 C CA . THR A 1 86 ? -1.117 -6.298 21.109 1.00 89.94 86 THR A CA 1
ATOM 676 C C . THR A 1 86 ? -2.456 -6.909 21.534 1.00 89.94 86 THR A C 1
ATOM 678 O O . THR A 1 86 ? -2.505 -7.907 22.252 1.00 89.94 86 THR A O 1
ATOM 681 N N . SER A 1 87 ? -3.554 -6.321 21.057 1.00 90.75 87 SER A N 1
ATOM 682 C CA . SER A 1 87 ? -4.920 -6.677 21.438 1.00 90.75 87 SER A CA 1
ATOM 683 C C . SER A 1 87 ? -5.683 -7.241 20.247 1.00 90.75 87 SER A C 1
ATOM 685 O O . SER A 1 87 ? -5.590 -6.702 19.146 1.00 90.75 87 SER A O 1
ATOM 687 N N . LEU A 1 88 ? -6.423 -8.332 20.458 1.00 92.31 88 LEU A N 1
ATOM 688 C CA . LEU A 1 88 ? -7.306 -8.890 19.433 1.00 92.31 88 LEU A CA 1
ATOM 689 C C . LEU A 1 88 ? -8.640 -8.158 19.490 1.00 92.31 88 LEU A C 1
ATOM 691 O O . LEU A 1 88 ? -9.294 -8.177 20.531 1.00 92.31 88 LEU A O 1
ATOM 695 N N . VAL A 1 89 ? -9.044 -7.554 18.375 1.00 94.62 89 VAL A N 1
ATOM 696 C CA . VAL A 1 89 ? -10.278 -6.772 18.288 1.00 94.62 89 VAL A CA 1
ATOM 697 C C . VAL A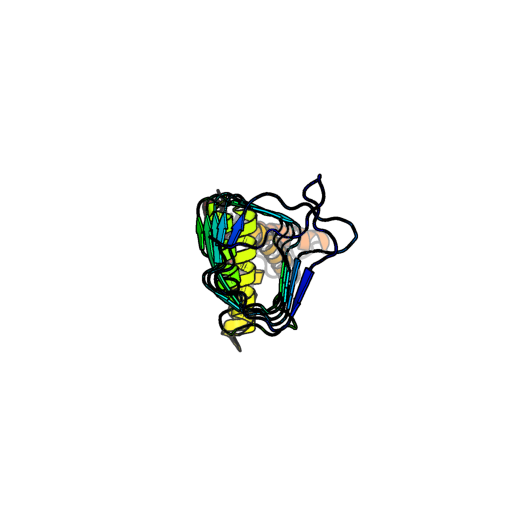 1 89 ? -11.162 -7.280 17.156 1.00 94.62 89 VAL A C 1
ATOM 699 O O . VAL A 1 89 ? -10.730 -7.385 16.005 1.00 94.62 89 VAL A O 1
ATOM 702 N N . SER A 1 90 ? -12.420 -7.563 17.476 1.00 96.00 90 SER A N 1
ATOM 703 C CA . SER A 1 90 ? -13.467 -7.911 16.511 1.00 96.00 90 SER A CA 1
ATOM 704 C C . SER A 1 90 ? -14.801 -7.317 16.941 1.00 96.00 90 SER A C 1
ATOM 706 O O . SER A 1 90 ? -15.005 -7.060 18.125 1.00 96.00 90 SER A O 1
ATOM 708 N N . GLY A 1 91 ? -15.727 -7.116 16.004 1.00 95.38 91 GLY A N 1
ATOM 709 C CA . GLY A 1 91 ? -17.053 -6.585 16.316 1.00 95.38 91 GLY A CA 1
ATOM 710 C C . GLY A 1 91 ? -17.630 -5.717 15.210 1.00 95.38 91 GLY A C 1
ATOM 711 O O . GLY A 1 91 ? -17.314 -5.923 14.039 1.00 95.38 91 GLY A O 1
ATOM 712 N N . ILE A 1 92 ? -18.487 -4.772 15.583 1.00 96.06 92 ILE A N 1
ATOM 713 C CA . ILE A 1 92 ? -19.203 -3.875 14.676 1.00 96.06 92 ILE A CA 1
ATOM 714 C C . ILE A 1 92 ? -19.089 -2.441 15.197 1.00 96.06 92 ILE A C 1
ATOM 716 O O . ILE A 1 92 ? -19.305 -2.174 16.380 1.00 96.06 92 ILE A O 1
ATOM 720 N N . ILE A 1 93 ? -18.756 -1.527 14.296 1.00 95.81 93 ILE A N 1
ATOM 721 C CA . ILE A 1 93 ? -18.708 -0.087 14.528 1.00 95.81 93 ILE A CA 1
ATOM 722 C C . ILE A 1 93 ? -19.656 0.540 13.508 1.00 95.81 93 ILE A C 1
ATOM 724 O O . ILE A 1 93 ? -19.434 0.395 12.306 1.00 95.81 93 ILE A O 1
ATOM 728 N N . SER A 1 94 ? -20.734 1.168 13.972 1.00 95.62 94 SER A N 1
ATOM 729 C CA . SER A 1 94 ? -21.768 1.741 13.113 1.00 95.62 94 SER A CA 1
ATOM 730 C C . SER A 1 94 ? -22.024 3.214 13.408 1.00 95.62 94 SER A C 1
ATOM 732 O O . SER A 1 94 ? -21.979 3.634 14.566 1.00 95.62 94 SER A O 1
ATOM 734 N N . ASP A 1 95 ? -22.305 3.991 12.361 1.00 94.62 95 ASP A N 1
ATOM 735 C CA . ASP A 1 95 ? -22.783 5.378 12.448 1.00 94.62 95 ASP A CA 1
ATOM 736 C C . ASP A 1 95 ? -21.929 6.245 13.400 1.00 94.62 95 ASP A C 1
ATOM 738 O O . ASP A 1 95 ? -22.439 7.014 14.212 1.00 94.62 95 ASP A O 1
ATOM 742 N N . SER A 1 96 ? -20.609 6.043 13.375 1.00 93.88 96 SER A N 1
ATOM 743 C CA . SER A 1 96 ? -19.668 6.611 14.345 1.00 93.88 96 SER A CA 1
ATOM 744 C C . SER A 1 96 ? -18.496 7.292 13.649 1.00 93.88 96 SER A C 1
ATOM 746 O O . SER A 1 96 ? -18.131 6.942 12.524 1.00 93.88 96 SER A O 1
ATOM 748 N N . LYS A 1 97 ? -17.868 8.244 14.336 1.00 92.25 97 LYS A N 1
ATOM 749 C CA . LYS A 1 97 ? -16.659 8.919 13.861 1.00 92.25 97 LYS A CA 1
ATOM 750 C C . LYS A 1 97 ? -15.458 8.478 14.679 1.00 92.25 97 LYS A C 1
ATOM 752 O O . LYS A 1 97 ? -15.523 8.435 15.907 1.00 92.25 97 LYS A O 1
ATOM 757 N N . LEU A 1 98 ? -14.381 8.101 13.993 1.00 92.00 98 LEU A N 1
ATOM 758 C CA . LEU A 1 98 ? -13.192 7.532 14.617 1.00 92.00 98 LEU A CA 1
ATOM 759 C C . LEU A 1 98 ? -11.935 8.272 14.166 1.00 92.00 98 LEU A C 1
ATOM 761 O O . LEU A 1 98 ? -11.455 8.078 13.043 1.00 92.00 98 LEU A O 1
ATOM 765 N N . PHE A 1 99 ? -11.368 9.057 15.081 1.00 89.88 99 PHE A N 1
ATOM 766 C CA . PHE A 1 99 ? -10.223 9.931 14.814 1.00 89.88 99 PHE A CA 1
ATOM 767 C C . PHE A 1 99 ? -8.957 9.474 15.541 1.00 89.88 99 PHE A C 1
ATOM 769 O O . PHE A 1 99 ? -9.003 9.103 16.712 1.00 89.88 99 PHE A O 1
ATOM 776 N N . HIS A 1 100 ? -7.794 9.556 14.892 1.00 90.00 100 HIS A N 1
ATOM 777 C CA . HIS A 1 100 ? -6.478 9.329 15.515 1.00 90.00 100 HIS A CA 1
ATOM 778 C C . HIS A 1 100 ? -6.305 7.958 16.193 1.00 90.00 100 HIS A C 1
ATOM 780 O O . HIS A 1 100 ? -5.662 7.833 17.244 1.00 90.00 100 HIS A O 1
ATOM 786 N N . PHE A 1 101 ? -6.886 6.911 15.616 1.00 92.38 101 PHE A N 1
ATOM 787 C CA . PHE A 1 101 ? -6.760 5.561 16.156 1.00 92.38 101 PHE A CA 1
ATOM 788 C C . PHE A 1 101 ? -5.372 4.997 15.892 1.00 92.38 101 PHE A C 1
ATOM 790 O O . PHE A 1 101 ? -4.774 5.189 14.829 1.00 92.38 101 PHE A O 1
ATOM 797 N N . ARG A 1 102 ? -4.851 4.256 16.868 1.00 93.25 102 ARG A N 1
ATOM 798 C CA . ARG A 1 102 ? -3.546 3.610 16.753 1.00 93.25 102 ARG A CA 1
ATOM 799 C C . ARG A 1 102 ? -3.661 2.130 17.077 1.00 93.25 102 ARG A C 1
ATOM 801 O O . ARG A 1 102 ? -4.101 1.771 18.162 1.00 93.25 102 ARG A O 1
ATOM 808 N N . VAL A 1 103 ? -3.240 1.288 16.141 1.00 92.56 103 VAL A N 1
ATOM 809 C CA . VAL A 1 103 ? -3.265 -0.173 16.263 1.00 92.56 103 VAL A CA 1
ATOM 810 C C . VAL A 1 103 ? -1.845 -0.708 16.107 1.00 92.56 103 VAL A C 1
ATOM 812 O O . VAL A 1 103 ? -1.188 -0.489 15.088 1.00 92.56 103 VAL A O 1
ATOM 815 N N . TYR A 1 104 ? -1.369 -1.420 17.119 1.00 90.69 104 TYR A N 1
ATOM 816 C CA . TYR A 1 104 ? -0.030 -1.990 17.180 1.00 90.69 104 TYR A CA 1
ATOM 817 C C . TYR A 1 104 ? -0.122 -3.496 17.441 1.00 90.69 104 TYR A C 1
ATOM 819 O O . TYR A 1 104 ? -0.677 -3.912 18.454 1.00 90.69 104 TYR A O 1
ATOM 827 N N . GLY A 1 105 ? 0.455 -4.329 16.575 1.00 86.31 105 GLY A N 1
ATOM 828 C CA . GLY A 1 105 ? 0.591 -5.770 16.830 1.00 86.31 105 GLY A CA 1
ATOM 829 C C . GLY A 1 105 ? -0.569 -6.635 16.323 1.00 86.31 105 GLY A C 1
ATOM 830 O O . GLY A 1 105 ? -0.622 -6.923 15.137 1.00 86.31 105 GLY A O 1
ATOM 831 N N . ARG A 1 106 ? -1.432 -7.142 17.214 1.00 87.56 106 ARG A N 1
ATOM 832 C CA . ARG A 1 106 ? -2.448 -8.177 16.907 1.00 87.56 106 ARG A CA 1
ATOM 833 C C . ARG A 1 106 ? -3.581 -7.687 15.989 1.00 87.56 106 ARG A C 1
ATOM 835 O O . ARG A 1 106 ? -3.646 -6.523 15.610 1.00 87.56 106 ARG A O 1
ATOM 842 N N . ASN A 1 107 ? -4.476 -8.605 15.623 1.00 90.38 107 ASN A N 1
ATOM 843 C CA . ASN A 1 107 ? -5.560 -8.364 14.677 1.00 90.38 107 ASN A CA 1
ATOM 844 C C . ASN A 1 107 ? -6.588 -7.336 15.149 1.00 90.38 107 ASN A C 1
ATOM 846 O O . ASN A 1 107 ? -7.112 -7.419 16.259 1.00 90.38 107 ASN A O 1
ATOM 850 N N . PHE A 1 108 ? -6.959 -6.444 14.233 1.00 92.94 108 PHE A N 1
ATOM 851 C CA . PHE A 1 108 ? -8.038 -5.483 14.405 1.00 92.94 108 PHE A CA 1
ATOM 852 C C . PHE A 1 108 ? -9.002 -5.610 13.225 1.00 92.94 108 PHE A C 1
ATOM 854 O O . PHE A 1 108 ? -8.745 -5.123 12.126 1.00 92.94 108 PHE A O 1
ATOM 861 N N . THR A 1 109 ? -10.101 -6.328 13.444 1.00 94.88 109 THR A N 1
ATOM 862 C CA . THR A 1 109 ? -11.047 -6.735 12.393 1.00 94.88 109 THR A CA 1
ATOM 863 C C . THR A 1 109 ? -12.518 -6.392 12.691 1.00 94.88 109 THR A C 1
ATOM 865 O O . THR A 1 109 ? -13.398 -7.206 12.405 1.00 94.88 109 THR A O 1
ATOM 868 N N . PRO A 1 110 ? -12.855 -5.217 13.263 1.00 94.31 110 PRO A N 1
ATOM 869 C CA . PRO A 1 110 ? -14.253 -4.817 13.363 1.00 94.31 110 PRO A CA 1
ATOM 870 C C . PRO A 1 110 ? -14.840 -4.496 11.983 1.00 94.31 110 PRO A C 1
ATOM 872 O O . PRO A 1 110 ? -14.155 -4.005 11.092 1.00 94.31 110 PRO A O 1
ATOM 875 N N . THR A 1 111 ? -16.128 -4.762 11.803 1.00 94.00 111 THR A N 1
ATOM 876 C CA . THR A 1 111 ? -16.870 -4.356 10.608 1.00 94.00 111 THR A CA 1
ATOM 877 C C . THR A 1 111 ? -17.358 -2.929 10.791 1.00 94.00 111 THR A C 1
ATOM 879 O O . THR A 1 111 ? -18.009 -2.631 11.788 1.00 94.00 111 THR A O 1
ATOM 882 N N . PHE A 1 112 ? -17.063 -2.066 9.826 1.00 94.00 112 PHE A N 1
ATOM 883 C CA . PHE A 1 112 ? -17.515 -0.681 9.823 1.00 94.00 112 PHE A CA 1
ATOM 884 C C . PHE A 1 112 ? -18.786 -0.542 8.985 1.00 94.00 112 PHE A C 1
ATOM 886 O O . PHE A 1 112 ? -18.886 -1.137 7.913 1.00 94.00 112 PHE A O 1
ATOM 893 N N . VAL A 1 113 ? -19.754 0.226 9.480 1.00 93.12 113 VAL A N 1
ATOM 894 C CA . VAL A 1 113 ? -21.014 0.540 8.794 1.00 93.12 113 VAL A CA 1
ATOM 895 C C . VAL A 1 113 ? -21.249 2.042 8.927 1.00 93.12 113 VAL A C 1
ATOM 897 O O . VAL A 1 113 ? -21.272 2.547 10.044 1.00 93.12 113 VAL A O 1
ATOM 900 N N . ASN A 1 114 ? -21.380 2.773 7.816 1.00 91.31 114 ASN A N 1
ATOM 901 C CA . ASN A 1 114 ? -21.626 4.228 7.815 1.00 91.31 114 ASN A CA 1
ATOM 902 C C . ASN A 1 114 ? -20.730 5.017 8.795 1.00 91.31 114 ASN A C 1
ATOM 904 O O . ASN A 1 114 ? -21.203 5.895 9.511 1.00 91.31 114 ASN A O 1
ATOM 908 N N . SER A 1 115 ? -19.453 4.646 8.906 1.00 91.12 115 SER A N 1
ATOM 909 C CA . SER A 1 115 ? -18.544 5.214 9.905 1.00 91.12 115 SER A CA 1
ATOM 910 C C . SER A 1 115 ? -17.379 5.921 9.233 1.00 91.12 115 SER A C 1
ATOM 912 O O . SER A 1 115 ? -16.821 5.427 8.253 1.00 91.12 115 SER A O 1
ATOM 914 N N . GLU A 1 116 ? -17.004 7.074 9.774 1.00 89.12 116 GLU A N 1
ATOM 915 C CA . GLU A 1 116 ? -15.913 7.891 9.251 1.00 89.12 116 GLU A CA 1
ATOM 916 C C . GLU A 1 116 ? -14.597 7.512 9.936 1.00 89.12 116 GLU A C 1
ATOM 918 O O . GLU A 1 116 ? -14.523 7.385 11.160 1.00 89.12 116 GLU A O 1
ATOM 923 N N . LEU A 1 117 ? -13.548 7.343 9.132 1.00 87.75 117 LEU A N 1
ATOM 924 C CA . LEU A 1 117 ? -12.204 7.013 9.592 1.00 87.75 117 LEU A CA 1
ATOM 925 C C . LEU A 1 117 ? -11.247 8.118 9.192 1.00 87.75 117 LEU A C 1
ATOM 927 O O . LEU A 1 117 ? -11.102 8.397 7.998 1.00 87.75 117 LEU A O 1
ATOM 931 N N . ASP A 1 118 ? -10.537 8.664 10.173 1.00 84.62 118 ASP A N 1
ATOM 932 C CA . ASP A 1 118 ? -9.491 9.636 9.898 1.00 84.62 118 ASP A CA 1
ATOM 933 C C . ASP A 1 118 ? -8.265 9.462 10.805 1.00 84.62 118 ASP A C 1
ATOM 935 O O . ASP A 1 118 ? -8.352 9.093 11.978 1.00 84.62 118 ASP A O 1
ATOM 939 N N . GLU A 1 119 ? -7.093 9.681 10.213 1.00 82.12 119 GLU A N 1
ATOM 940 C CA . GLU A 1 119 ? -5.778 9.592 10.856 1.00 82.12 119 GLU A CA 1
ATOM 941 C C . GLU A 1 119 ? -5.467 8.283 11.611 1.00 82.12 119 GLU A C 1
ATOM 943 O O . GLU A 1 119 ? -5.051 8.264 12.771 1.00 82.12 119 GLU A O 1
ATOM 948 N N . TRP A 1 120 ? -5.599 7.148 10.933 1.00 88.62 120 TRP A N 1
ATOM 949 C CA . TRP A 1 120 ? -5.316 5.840 11.523 1.00 88.62 120 TRP A CA 1
ATOM 950 C C . TRP A 1 120 ? -3.854 5.406 11.344 1.00 88.62 120 TRP A C 1
ATOM 952 O O . TRP A 1 120 ? -3.343 5.270 10.225 1.00 88.62 120 TRP A O 1
ATOM 962 N N . LYS A 1 121 ? -3.174 5.089 12.451 1.00 88.62 121 LYS A N 1
ATOM 963 C CA . LYS A 1 121 ? -1.803 4.555 12.445 1.00 88.62 121 LYS A CA 1
ATOM 964 C C . LYS A 1 121 ? -1.798 3.072 12.791 1.00 88.62 121 LYS A C 1
ATOM 966 O O . LYS A 1 121 ? -2.185 2.685 13.886 1.00 88.62 121 LYS A O 1
ATOM 971 N N . VAL A 1 122 ? -1.286 2.251 11.879 1.00 89.38 122 VAL A N 1
ATOM 972 C CA . VAL A 1 122 ? -1.195 0.795 12.062 1.00 89.38 122 VAL A CA 1
ATOM 973 C C . VAL A 1 122 ? 0.240 0.334 11.879 1.00 89.38 122 VAL A C 1
ATOM 975 O O . VAL A 1 122 ? 0.831 0.610 10.831 1.00 89.38 122 VAL A O 1
ATOM 978 N N . ILE A 1 123 ? 0.786 -0.374 12.869 1.00 85.00 123 ILE A N 1
ATOM 979 C CA . ILE A 1 123 ? 2.150 -0.921 12.834 1.00 85.00 123 ILE A CA 1
ATOM 980 C C . ILE A 1 123 ? 2.138 -2.398 13.249 1.00 85.00 123 ILE A C 1
ATOM 982 O O . ILE A 1 123 ? 1.650 -2.734 14.325 1.00 85.00 123 ILE A O 1
ATOM 986 N N . HIS A 1 124 ? 2.739 -3.263 12.427 1.00 83.94 124 HIS A N 1
ATOM 987 C CA . HIS A 1 124 ? 3.008 -4.669 12.776 1.00 83.94 124 HIS A CA 1
ATOM 988 C C . HIS A 1 124 ? 4.497 -4.975 13.002 1.00 83.94 124 HIS A C 1
ATOM 990 O O . HIS A 1 124 ? 4.825 -5.952 13.666 1.00 83.94 124 HIS A O 1
ATOM 996 N N . ASN A 1 125 ? 5.411 -4.162 12.462 1.00 75.62 125 ASN A N 1
ATOM 997 C CA . ASN A 1 125 ? 6.847 -4.447 12.493 1.00 75.62 125 ASN A CA 1
ATOM 998 C C . ASN A 1 125 ? 7.401 -4.524 13.921 1.00 75.62 125 ASN A C 1
ATOM 1000 O O . ASN A 1 125 ? 7.222 -3.595 14.705 1.00 75.62 125 ASN A O 1
ATOM 1004 N N . GLY A 1 126 ? 8.131 -5.604 14.219 1.00 71.19 126 GLY A N 1
ATOM 1005 C CA . GLY A 1 126 ? 8.802 -5.802 15.509 1.00 71.19 126 GLY A CA 1
ATOM 1006 C C . GLY A 1 126 ? 7.865 -6.137 16.672 1.00 71.19 126 GLY A C 1
ATOM 1007 O O . GLY A 1 126 ? 8.301 -6.112 17.819 1.00 71.19 126 GLY A O 1
ATOM 1008 N N . LEU A 1 127 ? 6.596 -6.442 16.394 1.00 75.12 127 LEU A N 1
ATOM 1009 C CA . LEU A 1 127 ? 5.579 -6.759 17.393 1.00 75.12 127 LEU A CA 1
ATOM 1010 C C . LEU A 1 127 ? 4.983 -8.144 17.131 1.00 75.12 127 LEU A C 1
ATOM 1012 O O . LEU A 1 127 ? 4.936 -8.603 15.991 1.00 75.12 127 LEU A O 1
ATOM 1016 N N . HIS A 1 128 ? 4.481 -8.800 18.179 1.00 70.38 128 HIS A N 1
ATOM 1017 C CA . HIS A 1 128 ? 3.701 -10.025 18.015 1.00 70.38 128 HIS A CA 1
ATOM 1018 C C . HIS A 1 128 ? 2.391 -9.714 17.276 1.00 70.38 128 HIS A C 1
ATOM 1020 O O . HIS A 1 128 ? 1.551 -8.954 17.765 1.00 70.38 128 HIS A O 1
ATOM 1026 N N . HIS A 1 129 ? 2.222 -10.320 16.106 1.00 75.69 129 HIS A N 1
ATOM 1027 C CA . HIS A 1 129 ? 1.022 -10.236 15.281 1.00 75.69 129 HIS A CA 1
ATOM 1028 C C . HIS A 1 129 ? 0.596 -11.639 14.836 1.00 75.69 129 HIS A C 1
ATOM 1030 O O . HIS A 1 129 ? 1.404 -12.568 14.812 1.00 75.69 129 HIS A O 1
ATOM 1036 N N . GLU A 1 130 ? -0.681 -11.800 14.496 1.00 78.38 130 GLU A N 1
ATOM 1037 C CA . GLU A 1 130 ? -1.216 -13.082 14.032 1.00 78.38 130 GLU A CA 1
ATOM 1038 C C . GLU A 1 130 ? -0.807 -13.362 12.577 1.00 78.38 130 GLU A C 1
ATOM 1040 O O . GLU A 1 130 ? -0.366 -12.470 11.837 1.00 78.38 130 GLU A O 1
ATOM 1045 N N . GLU A 1 131 ? -0.926 -14.627 12.167 1.00 80.81 131 GLU A N 1
ATOM 1046 C CA . GLU A 1 131 ? -0.610 -15.060 10.804 1.00 80.81 131 GLU A CA 1
ATOM 1047 C C . GLU A 1 131 ? -1.537 -14.458 9.754 1.00 80.81 131 GLU A C 1
ATOM 1049 O O . GLU A 1 131 ? -1.201 -14.507 8.582 1.00 80.81 131 GLU A O 1
ATOM 1054 N N . ASP A 1 132 ? -2.667 -13.874 10.129 1.00 85.38 132 ASP A N 1
ATOM 1055 C CA . ASP A 1 132 ? -3.670 -13.311 9.228 1.00 85.38 132 ASP A CA 1
ATOM 1056 C C . ASP A 1 132 ? -3.844 -11.794 9.403 1.00 85.38 132 ASP A C 1
ATOM 1058 O O . ASP A 1 132 ? -4.880 -11.228 9.045 1.00 85.38 132 ASP A O 1
ATOM 1062 N N . PHE A 1 133 ? -2.809 -11.109 9.904 1.00 89.44 133 PHE A N 1
ATOM 1063 C CA . PHE A 1 133 ? -2.821 -9.656 10.103 1.00 89.44 133 PHE A CA 1
ATOM 1064 C C . PHE A 1 133 ? -3.106 -8.843 8.826 1.00 89.44 133 PHE A C 1
ATOM 1066 O O . PHE A 1 133 ? -3.564 -7.703 8.920 1.00 89.44 133 PHE A O 1
ATOM 1073 N N . GLU A 1 134 ? -2.961 -9.419 7.621 1.00 91.44 134 GLU A N 1
ATOM 1074 C CA . GLU A 1 134 ? -3.442 -8.784 6.385 1.00 91.44 134 GLU A CA 1
ATOM 1075 C C . GLU A 1 134 ? -4.932 -8.413 6.453 1.00 91.44 134 GLU A C 1
ATOM 1077 O O . GLU A 1 134 ? -5.354 -7.437 5.830 1.00 91.44 134 GLU A O 1
ATOM 1082 N N . LYS A 1 135 ? -5.733 -9.143 7.242 1.00 92.69 135 LYS A N 1
ATOM 1083 C CA . LYS A 1 135 ? -7.154 -8.847 7.444 1.00 92.69 135 LYS A CA 1
ATOM 1084 C C . LYS A 1 135 ? -7.362 -7.491 8.104 1.00 92.69 135 LYS A C 1
ATOM 1086 O O . LYS A 1 135 ? -8.296 -6.801 7.718 1.00 92.69 135 LYS A O 1
ATOM 1091 N N . THR A 1 136 ? -6.476 -7.070 9.008 1.00 93.38 136 THR A N 1
ATOM 1092 C CA . THR A 1 136 ? -6.524 -5.729 9.610 1.00 93.38 136 THR A CA 1
ATOM 1093 C C . THR A 1 136 ? -6.440 -4.652 8.532 1.00 93.38 136 THR A C 1
ATOM 1095 O O . THR A 1 136 ? -7.286 -3.761 8.460 1.00 93.38 136 THR A O 1
ATOM 1098 N N . TYR A 1 137 ? -5.462 -4.763 7.627 1.00 94.38 137 TYR A N 1
ATOM 1099 C CA . TYR A 1 137 ? -5.326 -3.826 6.513 1.00 94.38 137 TYR A CA 1
ATOM 1100 C C . TYR A 1 137 ? -6.502 -3.891 5.544 1.00 94.38 137 TYR A C 1
ATOM 1102 O O . TYR A 1 137 ? -6.959 -2.850 5.078 1.00 94.38 137 TYR A O 1
ATOM 1110 N N . ARG A 1 138 ? -7.032 -5.086 5.272 1.00 94.62 138 ARG A N 1
ATOM 1111 C CA . ARG A 1 138 ? -8.212 -5.258 4.419 1.00 94.62 138 ARG A CA 1
ATOM 1112 C C . ARG A 1 138 ? -9.450 -4.592 5.010 1.00 94.62 138 ARG A C 1
ATOM 1114 O O . ARG A 1 138 ? -10.172 -3.912 4.288 1.00 94.62 138 ARG A O 1
ATOM 1121 N N . THR A 1 139 ? -9.681 -4.779 6.305 1.00 94.19 139 THR A N 1
ATOM 1122 C CA . THR A 1 139 ? -10.795 -4.176 7.034 1.00 94.19 139 THR A CA 1
ATOM 1123 C C . THR A 1 139 ? -10.713 -2.654 6.987 1.00 94.19 139 THR A C 1
ATOM 1125 O O . THR A 1 139 ? -11.691 -2.007 6.628 1.00 94.19 139 THR A O 1
ATOM 1128 N N . LEU A 1 140 ? -9.540 -2.084 7.272 1.00 93.69 140 LEU A N 1
ATOM 1129 C CA . LEU A 1 140 ? -9.341 -0.633 7.230 1.00 93.69 140 LEU A CA 1
ATOM 1130 C C . LEU A 1 140 ? -9.401 -0.070 5.808 1.00 93.69 140 LEU A C 1
ATOM 1132 O O . LEU A 1 140 ? -9.926 1.017 5.607 1.00 93.69 140 LEU A O 1
ATOM 1136 N N . SER A 1 141 ? -8.906 -0.815 4.816 1.00 93.75 141 SER A N 1
ATOM 1137 C CA . SER A 1 141 ? -9.025 -0.453 3.402 1.00 93.75 141 SER A CA 1
ATOM 1138 C C . SER A 1 141 ? -10.490 -0.369 2.983 1.00 93.75 141 SER A C 1
ATOM 1140 O O . SER A 1 141 ? -10.892 0.646 2.426 1.00 93.75 141 SER A O 1
ATOM 1142 N N . LYS A 1 142 ? -11.295 -1.388 3.316 1.00 93.69 142 LYS A N 1
ATOM 1143 C CA . LYS A 1 142 ? -12.733 -1.401 3.030 1.00 93.69 142 LYS A CA 1
ATOM 1144 C C . LYS A 1 142 ? -13.446 -0.242 3.720 1.00 93.69 142 LYS A C 1
ATOM 1146 O O . LYS A 1 142 ? -14.179 0.490 3.079 1.00 93.69 142 LYS A O 1
ATOM 1151 N N . ALA A 1 143 ? -13.187 -0.045 5.004 1.00 92.62 143 ALA A N 1
ATOM 1152 C CA . ALA A 1 143 ? -13.858 0.996 5.761 1.00 92.62 143 ALA A CA 1
ATOM 1153 C C . ALA A 1 143 ? -13.477 2.416 5.296 1.00 92.62 143 ALA A C 1
ATOM 1155 O O . ALA A 1 143 ? -14.316 3.310 5.309 1.00 92.62 143 ALA A O 1
ATOM 1156 N N . ALA A 1 144 ? -12.235 2.630 4.848 1.00 91.88 144 ALA A N 1
ATOM 1157 C CA . ALA A 1 144 ? -11.821 3.891 4.233 1.00 91.88 144 ALA A CA 1
ATOM 1158 C C . ALA A 1 144 ? -12.447 4.109 2.843 1.00 91.88 144 ALA A C 1
ATOM 1160 O O . ALA A 1 144 ? -12.649 5.250 2.437 1.00 91.88 144 ALA A O 1
ATOM 1161 N N . ASP A 1 145 ? -12.736 3.036 2.104 1.00 91.12 145 ASP A N 1
ATOM 1162 C CA . ASP A 1 145 ? -13.445 3.109 0.822 1.00 91.12 145 ASP A CA 1
ATOM 1163 C C . ASP A 1 145 ? -14.931 3.429 1.044 1.00 91.12 145 ASP A C 1
ATOM 1165 O O . ASP A 1 145 ? -15.467 4.340 0.416 1.00 91.12 145 ASP A O 1
ATOM 1169 N N . ASP A 1 146 ? -15.553 2.766 2.027 1.00 90.25 146 ASP A N 1
ATOM 1170 C CA . ASP A 1 146 ? -16.936 3.000 2.459 1.00 90.25 146 ASP A CA 1
ATOM 1171 C C . ASP A 1 146 ? -17.141 4.443 2.976 1.00 90.25 146 ASP A C 1
ATOM 1173 O O . ASP A 1 146 ? -18.218 5.011 2.801 1.00 90.25 146 ASP A O 1
ATOM 1177 N N . SER A 1 147 ? -16.110 5.071 3.561 1.00 87.94 147 SER A N 1
ATOM 1178 C CA . SER A 1 147 ? -16.136 6.485 3.975 1.00 87.94 147 SER A CA 1
ATOM 1179 C C . SER A 1 147 ? -15.822 7.481 2.846 1.00 87.94 147 SER A C 1
ATOM 1181 O O . SER A 1 147 ? -15.818 8.693 3.066 1.00 87.94 147 SER A O 1
ATOM 1183 N N . GLY A 1 148 ? -15.541 7.000 1.630 1.00 87.81 148 GLY A N 1
ATOM 1184 C CA . GLY A 1 148 ? -15.205 7.824 0.466 1.00 87.81 148 GLY A CA 1
ATOM 1185 C C . GLY A 1 148 ? -13.741 8.279 0.395 1.00 87.81 148 GLY A C 1
ATOM 1186 O O . GLY A 1 148 ? -13.353 8.971 -0.552 1.00 87.81 148 GLY A O 1
ATOM 1187 N N . ASN A 1 149 ? -12.881 7.874 1.335 1.00 88.50 149 ASN A N 1
ATOM 1188 C CA . ASN A 1 149 ? -11.459 8.215 1.343 1.00 88.50 149 ASN A CA 1
ATOM 1189 C C . ASN A 1 149 ? -10.619 7.218 0.518 1.00 88.50 149 ASN A C 1
ATOM 1191 O O . ASN A 1 149 ? -9.798 6.453 1.036 1.00 88.50 149 ASN A O 1
ATOM 1195 N N . ARG A 1 150 ? -10.771 7.278 -0.813 1.00 87.75 150 ARG A N 1
ATOM 1196 C CA . ARG A 1 150 ? -10.089 6.380 -1.771 1.00 87.75 150 ARG A CA 1
ATOM 1197 C C . ARG A 1 150 ? -8.563 6.356 -1.626 1.00 87.75 150 ARG A C 1
ATOM 1199 O O . ARG A 1 150 ? -7.936 5.311 -1.795 1.00 87.75 150 ARG A O 1
ATOM 1206 N N . LYS A 1 151 ? -7.937 7.501 -1.318 1.00 88.62 151 LYS A N 1
ATOM 1207 C CA . LYS A 1 151 ? -6.473 7.590 -1.144 1.00 88.62 151 LYS A CA 1
ATOM 1208 C C . LYS A 1 151 ? -6.009 6.760 0.052 1.00 88.62 151 LYS A C 1
ATOM 1210 O O . LYS A 1 151 ? -5.024 6.031 -0.061 1.00 88.62 151 LYS A O 1
ATOM 1215 N N . LEU A 1 152 ? -6.724 6.858 1.172 1.00 89.31 152 LEU A N 1
ATOM 1216 C CA . LEU A 1 152 ? -6.436 6.093 2.379 1.00 89.31 152 LEU A CA 1
ATOM 1217 C C . LEU A 1 152 ? -6.717 4.597 2.169 1.00 89.31 152 LEU A C 1
ATOM 1219 O O . LEU A 1 152 ? -5.885 3.759 2.523 1.00 89.31 152 LEU A O 1
ATOM 1223 N N . ALA A 1 153 ? -7.829 4.264 1.506 1.00 91.19 153 ALA A N 1
ATOM 1224 C CA . ALA A 1 153 ? -8.173 2.891 1.142 1.00 91.19 153 ALA A CA 1
ATOM 1225 C C . ALA A 1 153 ? -7.076 2.222 0.297 1.00 91.19 153 ALA A C 1
ATOM 1227 O O . ALA A 1 153 ? -6.666 1.090 0.586 1.00 91.19 153 ALA A O 1
ATOM 1228 N N . ALA A 1 154 ? -6.553 2.940 -0.704 1.00 91.38 154 ALA A N 1
ATOM 1229 C CA . ALA A 1 154 ? -5.457 2.483 -1.551 1.00 91.38 154 ALA A CA 1
ATOM 1230 C C . ALA A 1 154 ? -4.151 2.283 -0.763 1.00 91.38 154 ALA A C 1
ATOM 1232 O O . ALA A 1 154 ? -3.458 1.288 -0.985 1.00 91.38 154 ALA A O 1
ATOM 1233 N N . ASP A 1 155 ? -3.816 3.174 0.178 1.00 91.12 155 ASP A N 1
ATOM 1234 C CA . ASP A 1 155 ? -2.611 3.022 1.003 1.00 91.12 155 ASP A CA 1
ATOM 1235 C C . ASP A 1 155 ? -2.692 1.781 1.903 1.00 91.12 155 ASP A C 1
ATOM 1237 O O . ASP A 1 155 ? -1.749 0.987 1.943 1.00 91.12 155 ASP A O 1
ATOM 1241 N N . TYR A 1 156 ? -3.842 1.527 2.542 1.00 92.88 156 TYR A N 1
ATOM 1242 C CA . TYR A 1 156 ? -4.045 0.287 3.298 1.00 92.88 156 TYR A CA 1
ATOM 1243 C C . TYR A 1 156 ? -3.980 -0.956 2.420 1.00 92.88 156 TYR A C 1
ATOM 1245 O O . TYR A 1 156 ? -3.390 -1.956 2.830 1.00 92.88 156 TYR A O 1
ATOM 1253 N N . LYS A 1 157 ? -4.495 -0.893 1.188 1.00 93.56 157 LYS A N 1
ATOM 1254 C CA . LYS A 1 157 ? -4.386 -2.007 0.242 1.00 93.56 157 LYS A CA 1
ATOM 1255 C C . LYS A 1 157 ? -2.933 -2.310 -0.132 1.00 93.56 157 LYS A C 1
ATOM 1257 O O . LYS A 1 157 ? -2.558 -3.474 -0.251 1.00 93.56 157 LYS A O 1
ATOM 1262 N N . ILE A 1 158 ? -2.097 -1.283 -0.291 1.00 93.19 158 ILE A N 1
ATOM 1263 C CA . ILE A 1 158 ? -0.657 -1.463 -0.530 1.00 93.19 158 ILE A CA 1
ATOM 1264 C C . ILE A 1 158 ? 0.009 -2.111 0.686 1.00 93.19 158 ILE A C 1
ATOM 1266 O O . ILE A 1 158 ? 0.801 -3.034 0.508 1.00 93.19 158 ILE A O 1
ATOM 1270 N N . ARG A 1 159 ? -0.330 -1.677 1.907 1.00 92.19 159 ARG A N 1
ATOM 1271 C CA . ARG A 1 159 ? 0.202 -2.268 3.147 1.00 92.19 159 ARG A CA 1
ATOM 1272 C C . ARG A 1 159 ? -0.229 -3.727 3.331 1.00 92.19 159 ARG A C 1
ATOM 1274 O O . ARG A 1 159 ? 0.599 -4.544 3.719 1.00 92.19 159 ARG A O 1
ATOM 1281 N N . GLU A 1 160 ? -1.469 -4.076 2.969 1.00 93.69 160 GLU A N 1
ATOM 1282 C CA . GLU A 1 160 ? -1.948 -5.470 2.919 1.00 93.69 160 GLU A CA 1
ATOM 1283 C C . GLU A 1 160 ? -1.030 -6.331 2.037 1.00 93.69 160 GLU A C 1
ATOM 1285 O O . GLU A 1 160 ? -0.544 -7.381 2.457 1.00 93.69 160 GLU A O 1
ATOM 1290 N N . LEU A 1 161 ? -0.755 -5.869 0.814 1.00 93.06 161 LEU A N 1
ATOM 1291 C CA . LEU A 1 161 ? 0.066 -6.598 -0.154 1.00 93.06 161 LEU A CA 1
ATOM 1292 C C . LEU A 1 161 ? 1.549 -6.629 0.226 1.00 93.06 161 LEU A C 1
ATOM 1294 O O . LEU A 1 161 ? 2.215 -7.634 -0.020 1.00 93.06 161 LEU A O 1
ATOM 1298 N N . ASP A 1 162 ? 2.064 -5.568 0.847 1.00 92.12 162 ASP A N 1
ATOM 1299 C CA . ASP A 1 162 ? 3.428 -5.537 1.371 1.00 92.12 162 ASP A CA 1
ATOM 1300 C C . ASP A 1 162 ? 3.621 -6.566 2.491 1.00 92.12 162 ASP A C 1
ATOM 1302 O O . ASP A 1 162 ? 4.621 -7.287 2.466 1.00 92.12 162 ASP A O 1
ATOM 1306 N N . PHE A 1 163 ? 2.639 -6.719 3.382 1.00 91.12 163 PHE A N 1
ATOM 1307 C CA . PHE A 1 163 ? 2.652 -7.751 4.417 1.00 91.12 163 PHE A CA 1
ATOM 1308 C C . PHE A 1 163 ? 2.579 -9.170 3.827 1.00 91.12 163 PHE A C 1
ATOM 1310 O O . PHE A 1 163 ? 3.341 -10.056 4.214 1.00 91.12 163 PHE A O 1
ATOM 1317 N N . ILE A 1 164 ? 1.727 -9.397 2.819 1.00 91.06 164 ILE A N 1
ATOM 1318 C CA . ILE A 1 164 ? 1.674 -10.686 2.103 1.00 91.06 164 ILE A CA 1
ATOM 1319 C C . ILE A 1 164 ? 3.020 -10.988 1.426 1.00 91.06 164 ILE A C 1
ATOM 1321 O O . ILE A 1 164 ? 3.516 -12.115 1.484 1.00 91.06 164 ILE A O 1
ATOM 1325 N N . ARG A 1 165 ? 3.646 -9.980 0.811 1.00 91.81 165 ARG A N 1
ATOM 1326 C CA . ARG A 1 165 ? 4.955 -10.109 0.159 1.00 91.81 165 ARG A CA 1
ATOM 1327 C C . ARG A 1 165 ? 6.057 -10.494 1.144 1.00 91.81 165 ARG A C 1
ATOM 1329 O O . ARG A 1 165 ? 6.939 -11.263 0.770 1.00 91.81 165 ARG A O 1
ATOM 1336 N N . GLU A 1 166 ? 6.037 -9.970 2.366 1.00 88.81 166 GLU A N 1
ATOM 1337 C CA . GLU A 1 166 ? 7.029 -10.298 3.401 1.00 88.81 166 GLU A CA 1
ATOM 1338 C C . GLU A 1 166 ? 6.993 -11.778 3.800 1.00 88.81 166 GLU A C 1
ATOM 1340 O O . GLU A 1 166 ? 8.044 -12.364 4.067 1.00 88.81 166 GLU A O 1
ATOM 1345 N N . LYS A 1 167 ? 5.811 -12.404 3.751 1.00 88.44 167 LYS A N 1
ATOM 1346 C CA . LYS A 1 167 ? 5.629 -13.840 4.012 1.00 88.44 167 LYS A CA 1
ATOM 1347 C C . LYS A 1 167 ? 6.068 -14.730 2.851 1.00 88.44 167 LYS A C 1
ATOM 1349 O O . LYS A 1 167 ? 6.467 -15.876 3.059 1.00 88.44 167 LYS A O 1
ATOM 1354 N N . LYS A 1 168 ? 5.972 -14.233 1.616 1.00 90.38 168 LYS A N 1
ATOM 1355 C CA . LYS A 1 168 ? 6.368 -14.976 0.414 1.00 90.38 168 LYS A CA 1
ATOM 1356 C C . LYS A 1 168 ? 7.893 -15.133 0.342 1.00 90.38 168 LYS A C 1
ATOM 1358 O O . LYS A 1 168 ? 8.659 -14.276 0.780 1.00 90.38 168 LYS A O 1
ATOM 1363 N N . LYS A 1 169 ? 8.355 -16.236 -0.256 1.00 91.12 169 LYS A N 1
ATOM 1364 C CA . LYS A 1 169 ? 9.782 -16.551 -0.457 1.00 91.12 169 LYS A CA 1
ATOM 1365 C C . LYS A 1 169 ? 10.078 -16.807 -1.939 1.00 91.12 169 LYS A C 1
ATOM 1367 O O . LYS A 1 169 ? 9.170 -17.090 -2.714 1.00 91.12 169 LYS A O 1
ATOM 1372 N N . GLY A 1 170 ? 11.351 -16.703 -2.324 1.00 92.88 170 GLY A N 1
ATOM 1373 C CA . GLY A 1 170 ? 11.820 -17.029 -3.676 1.00 92.88 170 GLY A CA 1
ATOM 1374 C C . GLY A 1 170 ? 11.236 -16.134 -4.776 1.00 92.88 170 GLY A C 1
ATOM 1375 O O . GLY A 1 170 ? 11.168 -14.911 -4.623 1.00 92.88 170 GLY A O 1
ATOM 1376 N N . LEU A 1 171 ? 10.823 -16.760 -5.884 1.00 90.25 171 LEU A N 1
ATOM 1377 C CA . LEU A 1 171 ? 10.316 -16.082 -7.084 1.00 90.25 171 LEU A CA 1
ATOM 1378 C C . LEU A 1 171 ? 9.025 -15.298 -6.828 1.00 90.25 171 LEU A C 1
ATOM 1380 O O . LEU A 1 171 ? 8.890 -14.190 -7.333 1.00 90.25 171 LEU A O 1
ATOM 1384 N N . ASP A 1 172 ? 8.112 -15.804 -5.997 1.00 90.44 172 ASP A N 1
ATOM 1385 C CA . ASP A 1 172 ? 6.863 -15.102 -5.665 1.00 90.44 172 ASP A CA 1
ATOM 1386 C C . ASP A 1 172 ? 7.135 -13.718 -5.062 1.00 90.44 172 ASP A C 1
ATOM 1388 O O . ASP A 1 172 ? 6.535 -12.715 -5.452 1.00 90.44 172 ASP A O 1
ATOM 1392 N N . ARG A 1 173 ? 8.092 -13.643 -4.127 1.00 90.88 173 ARG A N 1
ATOM 1393 C CA . ARG A 1 173 ? 8.491 -12.374 -3.507 1.00 90.88 173 ARG A CA 1
ATOM 1394 C C . ARG A 1 173 ? 9.147 -11.440 -4.518 1.00 90.88 173 ARG A C 1
ATOM 1396 O O . ARG A 1 173 ? 8.917 -10.230 -4.464 1.00 90.88 173 ARG A O 1
ATOM 1403 N N . PHE A 1 174 ? 9.950 -11.986 -5.429 1.00 90.88 174 PHE A N 1
ATOM 1404 C CA . PHE A 1 174 ? 10.558 -11.221 -6.513 1.00 90.88 174 PHE A CA 1
ATOM 1405 C C . PHE A 1 174 ? 9.490 -10.615 -7.430 1.00 90.88 174 PHE A C 1
ATOM 1407 O O . PHE A 1 174 ? 9.474 -9.397 -7.604 1.00 90.88 174 PHE A O 1
ATOM 1414 N N . TRP A 1 175 ? 8.534 -11.416 -7.908 1.00 91.31 175 TRP A N 1
ATOM 1415 C CA . TRP A 1 175 ? 7.430 -10.947 -8.749 1.00 91.31 175 TRP A CA 1
ATOM 1416 C C . TRP A 1 175 ? 6.580 -9.883 -8.058 1.00 91.31 175 TRP A C 1
ATOM 1418 O O . TRP A 1 175 ? 6.267 -8.859 -8.662 1.00 91.31 175 TRP A O 1
ATOM 1428 N N . MET A 1 176 ? 6.266 -10.056 -6.772 1.00 90.75 176 MET A N 1
ATOM 1429 C CA . MET A 1 176 ? 5.562 -9.028 -5.999 1.00 90.75 176 MET A CA 1
ATOM 1430 C C . MET A 1 176 ? 6.391 -7.750 -5.837 1.00 90.75 176 MET A C 1
ATOM 1432 O O . MET A 1 176 ? 5.847 -6.651 -5.892 1.00 90.75 176 MET A O 1
ATOM 1436 N N . THR A 1 177 ? 7.709 -7.861 -5.669 1.00 91.25 177 THR A N 1
ATOM 1437 C CA . THR A 1 177 ? 8.596 -6.695 -5.549 1.00 91.25 177 THR A CA 1
ATOM 1438 C C . THR A 1 177 ? 8.706 -5.935 -6.869 1.00 91.25 177 THR A C 1
ATOM 1440 O O . THR A 1 177 ? 8.622 -4.708 -6.860 1.00 91.25 177 THR A O 1
ATOM 1443 N N . LEU A 1 178 ? 8.817 -6.645 -7.995 1.00 89.44 178 LEU A N 1
ATOM 1444 C CA . LEU A 1 178 ? 8.753 -6.048 -9.329 1.00 89.44 178 LEU A CA 1
ATOM 1445 C C . LEU A 1 178 ? 7.419 -5.339 -9.550 1.00 89.44 178 LEU A C 1
ATOM 1447 O O . LEU A 1 178 ? 7.391 -4.176 -9.940 1.00 89.44 178 LEU A O 1
ATOM 1451 N N . ASN A 1 179 ? 6.315 -6.009 -9.226 1.00 91.62 179 ASN A N 1
ATOM 1452 C CA . ASN A 1 179 ? 4.972 -5.456 -9.333 1.00 91.62 179 ASN A CA 1
ATOM 1453 C C . ASN A 1 179 ? 4.825 -4.174 -8.481 1.00 91.62 179 ASN A C 1
ATOM 1455 O O . ASN A 1 179 ? 4.353 -3.142 -8.960 1.00 91.62 179 ASN A O 1
ATOM 1459 N N . ARG A 1 180 ? 5.334 -4.176 -7.244 1.00 91.12 180 ARG A N 1
ATOM 1460 C CA . ARG A 1 180 ? 5.382 -2.981 -6.388 1.00 91.12 180 ARG A CA 1
ATOM 1461 C C . ARG A 1 180 ? 6.169 -1.834 -7.022 1.00 91.12 180 ARG A C 1
ATOM 1463 O O . ARG A 1 180 ? 5.730 -0.692 -6.934 1.00 91.12 180 ARG A O 1
ATOM 1470 N N . ALA A 1 181 ? 7.324 -2.121 -7.620 1.00 87.69 181 ALA A N 1
ATOM 1471 C CA . ALA A 1 181 ? 8.183 -1.109 -8.230 1.00 87.69 181 ALA A CA 1
ATOM 1472 C C . ALA A 1 181 ? 7.583 -0.528 -9.521 1.00 87.69 181 ALA A C 1
ATOM 1474 O O . ALA A 1 181 ? 7.726 0.665 -9.772 1.00 87.69 181 ALA A O 1
ATOM 1475 N N . TYR A 1 182 ? 6.900 -1.360 -10.309 1.00 88.62 182 TYR A N 1
ATOM 1476 C CA . TYR A 1 182 ? 6.369 -0.986 -11.617 1.00 88.62 182 TYR A CA 1
ATOM 1477 C C . TYR A 1 182 ? 5.161 -0.036 -11.525 1.00 88.62 182 TYR A C 1
ATOM 1479 O O . TYR A 1 182 ? 5.140 1.009 -12.171 1.00 88.62 182 TYR A O 1
ATOM 1487 N N . TRP A 1 183 ? 4.168 -0.359 -10.689 1.00 89.94 183 TRP A N 1
ATOM 1488 C CA . TRP A 1 183 ? 2.926 0.435 -10.562 1.00 89.94 183 TRP A CA 1
ATOM 1489 C C . TRP A 1 183 ? 2.279 0.401 -9.165 1.00 89.94 183 TRP A C 1
ATOM 1491 O O . TRP A 1 183 ? 1.105 0.751 -8.995 1.00 89.94 183 TRP A O 1
ATOM 1501 N N . GLY A 1 184 ? 3.014 -0.068 -8.150 1.00 88.44 184 GLY A N 1
ATOM 1502 C CA . GLY A 1 184 ? 2.540 -0.088 -6.766 1.00 88.44 184 GLY A CA 1
ATOM 1503 C C . GLY A 1 184 ? 1.336 -1.003 -6.574 1.00 88.44 184 GLY A C 1
ATOM 1504 O O . GLY A 1 184 ? 0.352 -0.589 -5.966 1.00 88.44 184 GLY A O 1
ATOM 1505 N N . TYR A 1 185 ? 1.391 -2.211 -7.144 1.00 87.88 185 TYR A N 1
ATOM 1506 C CA . TYR A 1 185 ? 0.281 -3.171 -7.160 1.00 87.88 185 TYR A CA 1
ATOM 1507 C C . TYR A 1 185 ? -1.010 -2.642 -7.817 1.00 87.88 185 TYR A C 1
ATOM 1509 O O . TYR A 1 185 ? -2.120 -2.991 -7.408 1.00 87.88 185 TYR A O 1
ATOM 1517 N N . GLY A 1 186 ? -0.882 -1.757 -8.809 1.00 86.38 186 GLY A N 1
ATOM 1518 C CA . GLY A 1 186 ? -2.021 -1.161 -9.510 1.00 86.38 186 GLY A CA 1
ATOM 1519 C C . GLY A 1 186 ? -2.794 -0.138 -8.673 1.00 86.38 186 GLY A C 1
ATOM 1520 O O . GLY A 1 186 ? -3.983 0.075 -8.912 1.00 86.38 186 GLY A O 1
ATOM 1521 N N . GLN A 1 187 ? -2.151 0.448 -7.658 1.00 86.69 187 GLN A N 1
ATOM 1522 C CA . GLN A 1 187 ? -2.714 1.514 -6.817 1.00 86.69 187 GLN A CA 1
ATOM 1523 C C . GLN A 1 187 ? -2.050 2.879 -7.077 1.00 86.69 187 GLN A C 1
ATOM 1525 O O . GLN A 1 187 ? -2.597 3.916 -6.709 1.00 86.69 187 GLN A O 1
ATOM 1530 N N . LYS A 1 188 ? -0.870 2.913 -7.719 1.00 87.94 188 LYS A N 1
ATOM 1531 C CA . LYS A 1 188 ? -0.085 4.139 -7.953 1.00 87.94 188 LYS A CA 1
ATOM 1532 C C . LYS A 1 188 ? 0.238 4.318 -9.448 1.00 87.94 188 LYS A C 1
ATOM 1534 O O . LYS A 1 188 ? 1.400 4.171 -9.829 1.00 87.94 188 LYS A O 1
ATOM 1539 N N . PRO A 1 189 ? -0.739 4.693 -10.302 1.00 84.69 189 PRO A N 1
ATOM 1540 C CA . PRO A 1 189 ? -0.544 4.780 -11.757 1.00 84.69 189 PRO A CA 1
ATOM 1541 C C . PRO A 1 189 ? 0.562 5.760 -12.167 1.00 84.69 189 PRO A C 1
ATOM 1543 O O . PRO A 1 189 ? 1.307 5.494 -13.101 1.00 84.69 189 PRO A O 1
ATOM 1546 N N . PHE A 1 190 ? 0.767 6.847 -11.418 1.00 85.88 190 PHE A N 1
ATOM 1547 C CA . PHE A 1 190 ? 1.841 7.813 -11.685 1.00 85.88 190 PHE A CA 1
ATOM 1548 C C . PHE A 1 190 ? 3.263 7.234 -11.569 1.00 85.88 190 PHE A C 1
ATOM 1550 O O . PHE A 1 190 ? 4.212 7.846 -12.057 1.00 85.88 190 PHE A O 1
ATOM 1557 N N . GLN A 1 191 ? 3.450 6.068 -10.939 1.00 88.06 191 GLN A N 1
ATOM 1558 C CA . GLN A 1 191 ? 4.748 5.385 -10.964 1.00 88.06 191 GLN A CA 1
ATOM 1559 C C . GLN A 1 191 ? 5.123 4.921 -12.376 1.00 88.06 191 GLN A C 1
ATOM 1561 O O . GLN A 1 191 ? 6.304 4.969 -12.712 1.00 88.06 191 GLN A O 1
ATOM 1566 N N . LEU A 1 192 ? 4.141 4.599 -13.224 1.00 91.19 192 LEU A N 1
ATOM 1567 C CA . LEU A 1 192 ? 4.374 4.176 -14.606 1.00 91.19 192 LEU A CA 1
ATOM 1568 C C . LEU A 1 192 ? 5.048 5.272 -15.437 1.00 91.19 192 LEU A C 1
ATOM 1570 O O . LEU A 1 192 ? 5.925 4.962 -16.231 1.00 91.19 192 LEU A O 1
ATOM 1574 N N . ILE A 1 193 ? 4.726 6.549 -15.192 1.00 91.69 193 ILE A N 1
ATOM 1575 C CA . ILE A 1 193 ? 5.383 7.690 -15.856 1.00 91.69 193 ILE A CA 1
ATOM 1576 C C . ILE A 1 193 ? 6.872 7.759 -15.481 1.00 91.69 193 ILE A C 1
ATOM 1578 O O . ILE A 1 193 ? 7.732 8.056 -16.306 1.00 91.69 193 ILE A O 1
ATOM 1582 N N . LYS A 1 194 ? 7.210 7.464 -14.220 1.00 91.62 194 LYS A N 1
ATOM 1583 C CA . LYS A 1 194 ? 8.614 7.413 -13.789 1.00 91.62 194 LYS A CA 1
ATOM 1584 C C . LYS A 1 194 ? 9.339 6.230 -14.424 1.00 91.62 194 LYS A C 1
ATOM 1586 O O . LYS A 1 194 ? 10.457 6.398 -14.900 1.00 91.62 194 LYS A O 1
ATOM 1591 N N . VAL A 1 195 ? 8.701 5.060 -14.461 1.00 92.31 195 VAL A N 1
ATOM 1592 C CA . VAL A 1 195 ? 9.257 3.862 -15.103 1.00 92.31 195 VAL A CA 1
ATOM 1593 C C . VAL A 1 195 ? 9.478 4.092 -16.597 1.00 92.31 195 VAL A C 1
ATOM 1595 O O . VAL A 1 195 ? 10.553 3.759 -17.088 1.00 92.31 195 VAL A O 1
ATOM 1598 N N . SER A 1 196 ? 8.529 4.717 -17.303 1.00 93.06 196 SER A N 1
ATOM 1599 C CA . SER A 1 196 ? 8.675 5.030 -18.727 1.00 93.06 196 SER A CA 1
ATOM 1600 C C . SER A 1 196 ? 9.857 5.965 -18.972 1.00 93.06 196 SER A C 1
ATOM 1602 O O . SER A 1 196 ? 10.726 5.639 -19.775 1.00 93.06 196 SER A O 1
ATOM 1604 N N . LEU A 1 197 ? 9.964 7.067 -18.223 1.00 93.88 197 LEU A N 1
ATOM 1605 C CA . LEU A 1 197 ? 11.086 8.007 -18.347 1.00 93.88 197 LEU A CA 1
ATOM 1606 C C . LEU A 1 197 ? 12.442 7.341 -18.076 1.00 93.88 197 LEU A C 1
ATOM 1608 O O . LEU A 1 197 ? 13.389 7.557 -18.827 1.00 93.88 197 LEU A O 1
ATOM 1612 N N . ILE A 1 198 ? 12.530 6.503 -17.036 1.00 94.12 198 ILE A N 1
ATOM 1613 C CA . ILE A 1 198 ? 13.754 5.756 -16.718 1.00 94.12 198 ILE A CA 1
ATOM 1614 C C . ILE A 1 198 ? 14.093 4.770 -17.841 1.00 94.12 198 ILE A C 1
ATOM 1616 O O . ILE A 1 198 ? 15.252 4.686 -18.235 1.00 94.12 198 ILE A O 1
ATOM 1620 N N . SER A 1 199 ? 13.104 4.043 -18.370 1.00 93.75 199 SER A N 1
ATOM 1621 C CA . SER A 1 199 ? 13.328 3.071 -19.446 1.00 93.75 199 SER A CA 1
ATOM 1622 C C . SER A 1 199 ? 13.790 3.730 -20.746 1.00 93.75 199 SER A C 1
ATOM 1624 O O . SER A 1 199 ? 14.758 3.257 -21.338 1.00 93.75 199 SER A O 1
ATOM 1626 N N . ILE A 1 200 ? 13.180 4.862 -21.118 1.00 95.19 200 ILE A N 1
ATOM 1627 C CA . ILE A 1 200 ? 13.572 5.674 -22.276 1.00 95.19 200 ILE A CA 1
ATOM 1628 C C . ILE A 1 200 ? 15.019 6.140 -22.103 1.00 95.19 200 ILE A C 1
ATOM 1630 O O . ILE A 1 200 ? 15.866 5.952 -22.969 1.00 95.19 200 ILE A O 1
ATOM 1634 N N . PHE A 1 201 ? 15.347 6.712 -20.945 1.00 95.06 201 PHE A N 1
ATOM 1635 C CA . PHE A 1 201 ? 16.694 7.215 -20.704 1.00 95.06 201 PHE A CA 1
ATOM 1636 C C . PHE A 1 201 ? 17.753 6.100 -20.700 1.00 95.06 201 PHE A C 1
ATOM 1638 O O . PHE A 1 201 ? 18.834 6.264 -21.263 1.00 95.06 201 PHE A O 1
ATOM 1645 N N . LEU A 1 202 ? 17.442 4.944 -20.105 1.00 95.06 202 LEU A N 1
ATOM 1646 C CA . LEU A 1 202 ? 18.343 3.793 -20.069 1.00 95.06 202 LEU A CA 1
ATOM 1647 C C . LEU A 1 202 ? 18.607 3.255 -21.481 1.00 95.06 202 LEU A C 1
ATOM 1649 O O . LEU A 1 202 ? 19.762 3.033 -21.842 1.00 95.06 202 LEU A O 1
ATOM 1653 N N . LEU A 1 203 ? 17.565 3.085 -22.296 1.00 93.50 203 LEU A N 1
ATOM 1654 C CA . LEU A 1 203 ? 17.716 2.604 -23.670 1.00 93.50 203 LEU A CA 1
ATOM 1655 C C . LEU A 1 203 ?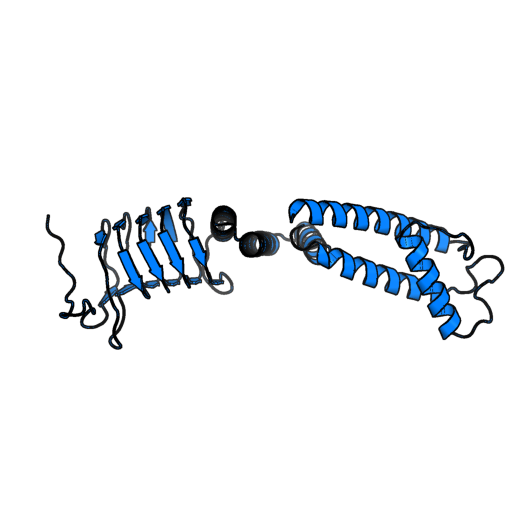 18.407 3.631 -24.566 1.00 93.50 203 LEU A C 1
ATOM 1657 O O . LEU A 1 203 ? 19.277 3.257 -25.349 1.00 93.50 203 LEU A O 1
ATOM 1661 N N . ALA A 1 204 ? 18.139 4.923 -24.382 1.00 93.75 204 ALA A N 1
ATOM 1662 C CA . ALA A 1 204 ? 18.881 5.990 -25.043 1.00 93.75 204 ALA A CA 1
ATOM 1663 C C . ALA A 1 204 ? 20.391 5.922 -24.758 1.00 93.75 204 ALA A C 1
ATOM 1665 O O . ALA A 1 204 ? 21.201 6.071 -25.676 1.00 93.75 204 ALA A O 1
ATOM 1666 N N . ILE A 1 205 ? 20.789 5.643 -23.510 1.00 93.44 205 ILE A N 1
ATOM 1667 C CA . ILE A 1 205 ? 22.197 5.416 -23.157 1.00 93.44 205 ILE A CA 1
ATOM 1668 C C . ILE A 1 205 ? 22.749 4.201 -23.912 1.00 93.44 205 ILE A C 1
ATOM 1670 O O . ILE A 1 205 ? 23.820 4.296 -24.509 1.00 93.44 205 ILE A O 1
ATOM 1674 N N . VAL A 1 206 ? 22.016 3.083 -23.938 1.00 93.12 206 VAL A N 1
ATOM 1675 C CA . VAL A 1 206 ? 22.430 1.876 -24.675 1.00 93.12 206 VAL A CA 1
ATOM 1676 C C . VAL A 1 206 ? 22.637 2.188 -26.158 1.00 93.12 206 VAL A C 1
ATOM 1678 O O . VAL A 1 206 ? 23.695 1.876 -26.698 1.00 93.12 206 VAL A O 1
ATOM 1681 N N . TYR A 1 207 ? 21.692 2.865 -26.810 1.00 92.69 207 TYR A N 1
ATOM 1682 C CA . TYR A 1 207 ? 21.816 3.258 -28.216 1.00 92.69 207 TYR A CA 1
ATOM 1683 C C . TYR A 1 207 ? 22.987 4.214 -28.471 1.00 92.69 207 TYR A C 1
ATOM 1685 O O . TYR A 1 207 ? 23.639 4.121 -29.511 1.00 92.69 207 TYR A O 1
ATOM 1693 N N . SER A 1 208 ? 23.299 5.088 -27.512 1.00 90.19 208 SER A N 1
ATOM 1694 C CA . SER A 1 208 ? 24.412 6.041 -27.619 1.00 90.19 208 SER A CA 1
ATOM 1695 C C . SER A 1 208 ? 25.785 5.369 -27.655 1.00 90.19 208 SER A C 1
ATOM 1697 O O . SER A 1 208 ? 26.712 5.930 -28.236 1.00 90.19 208 SER A O 1
ATOM 1699 N N . PHE A 1 209 ? 25.927 4.170 -27.079 1.00 90.06 209 PHE A N 1
ATOM 1700 C CA . PHE A 1 209 ? 27.164 3.383 -27.161 1.00 90.06 209 PHE A CA 1
ATOM 1701 C C . PHE A 1 209 ? 27.377 2.723 -28.529 1.00 90.06 209 PHE A C 1
ATOM 1703 O O . PHE A 1 209 ? 28.503 2.349 -28.855 1.00 90.06 209 PHE A O 1
ATOM 1710 N N . PHE A 1 210 ? 26.330 2.618 -29.354 1.00 88.81 210 PHE A N 1
ATOM 1711 C CA . PHE A 1 210 ? 26.378 1.969 -30.667 1.00 88.81 210 PHE A CA 1
ATOM 1712 C C . PHE A 1 210 ? 25.970 2.921 -31.812 1.00 88.81 210 PHE A C 1
ATOM 1714 O O . PHE A 1 210 ? 25.088 2.589 -32.608 1.00 88.81 210 PHE A O 1
ATOM 1721 N N . PRO A 1 211 ? 26.622 4.092 -31.970 1.00 85.81 211 PRO A N 1
ATOM 1722 C CA . PRO A 1 211 ? 26.238 5.084 -32.980 1.00 85.81 211 PRO A CA 1
ATOM 1723 C C . PRO A 1 211 ? 26.437 4.592 -34.422 1.00 85.81 211 PRO A C 1
ATOM 1725 O O . PRO A 1 211 ? 25.738 5.032 -35.332 1.00 85.81 211 PRO A O 1
ATOM 1728 N N . SER A 1 212 ? 27.362 3.653 -34.642 1.00 83.69 212 SER A N 1
ATOM 1729 C CA . SER A 1 212 ? 27.602 3.005 -35.940 1.00 83.69 212 SER A CA 1
ATOM 1730 C C . SER A 1 212 ? 26.528 1.982 -36.322 1.00 83.69 212 SER A C 1
ATOM 1732 O O . SER A 1 212 ? 26.480 1.535 -37.462 1.00 83.69 212 SER A O 1
ATOM 1734 N N . SER A 1 213 ? 25.653 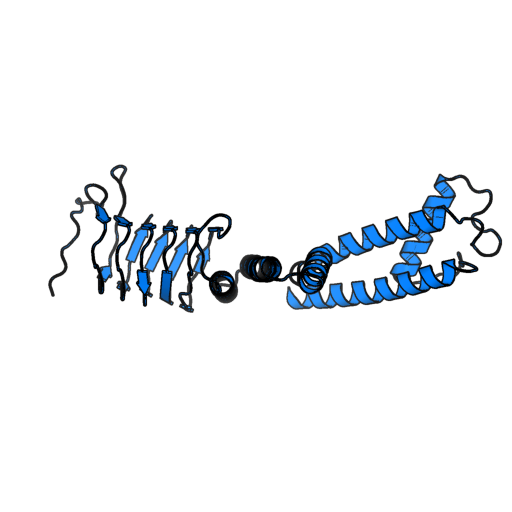1.602 -35.387 1.00 87.88 213 SER A N 1
ATOM 1735 C CA . SER A 1 213 ? 24.584 0.619 -35.607 1.00 87.88 213 SER A CA 1
ATOM 1736 C C . SER A 1 213 ? 23.261 1.267 -36.028 1.00 87.88 213 SER A C 1
ATOM 1738 O O . SER A 1 213 ? 22.190 0.691 -35.839 1.00 87.88 213 SER A O 1
ATOM 1740 N N . PHE A 1 214 ? 23.331 2.452 -36.635 1.00 88.00 214 PHE A N 1
ATOM 1741 C CA . PHE A 1 214 ? 22.208 3.134 -37.272 1.00 88.00 214 PHE A CA 1
ATOM 1742 C C . PHE A 1 214 ? 22.426 3.205 -38.784 1.00 88.00 214 PHE A C 1
ATOM 1744 O O . PHE A 1 214 ? 23.549 3.384 -39.258 1.00 88.00 214 PHE A O 1
ATOM 1751 N N . ALA A 1 215 ? 21.343 3.058 -39.548 1.00 84.44 215 ALA A N 1
ATOM 1752 C CA . ALA A 1 215 ? 21.372 3.099 -41.004 1.00 84.44 215 ALA A CA 1
ATOM 1753 C C . ALA A 1 215 ? 22.044 4.383 -41.517 1.00 84.44 215 ALA A C 1
ATOM 1755 O O . ALA A 1 215 ? 21.942 5.447 -40.903 1.00 84.44 215 ALA A O 1
ATOM 1756 N N . ASN A 1 216 ? 22.752 4.269 -42.644 1.00 82.25 216 ASN A N 1
ATOM 1757 C CA . ASN A 1 216 ? 23.510 5.359 -43.271 1.00 82.25 216 ASN A CA 1
ATOM 1758 C C . ASN A 1 216 ? 24.542 6.031 -42.352 1.00 82.25 216 ASN A C 1
ATOM 1760 O O . ASN A 1 216 ? 24.937 7.164 -42.615 1.00 82.25 216 ASN A O 1
ATOM 1764 N N . ASN A 1 217 ? 24.971 5.360 -41.274 1.00 78.38 217 ASN A N 1
ATOM 1765 C CA . ASN A 1 217 ? 25.854 5.947 -40.271 1.00 78.38 217 ASN A CA 1
ATOM 1766 C C . ASN A 1 217 ? 25.308 7.283 -39.722 1.00 78.38 217 ASN A C 1
ATOM 1768 O O . ASN A 1 217 ? 26.080 8.181 -39.397 1.00 78.38 217 ASN A O 1
ATOM 1772 N N . ALA A 1 218 ? 23.979 7.416 -39.591 1.00 78.81 218 ALA A N 1
ATOM 1773 C CA . ALA A 1 218 ? 23.297 8.675 -39.256 1.00 78.81 218 ALA A CA 1
ATOM 1774 C C . ALA A 1 218 ? 23.769 9.345 -37.946 1.00 78.81 218 ALA A C 1
ATOM 1776 O O . ALA A 1 218 ? 23.562 10.549 -37.743 1.00 78.81 218 ALA A O 1
ATOM 1777 N N . LEU A 1 219 ? 24.386 8.575 -37.044 1.00 80.75 219 LEU A N 1
ATOM 1778 C CA . LEU A 1 219 ? 24.958 9.055 -35.784 1.00 80.75 219 LEU A CA 1
ATOM 1779 C C . LEU A 1 219 ? 26.493 9.008 -35.744 1.00 80.75 219 LEU A C 1
ATOM 1781 O O . LEU A 1 219 ? 27.086 9.569 -34.823 1.00 80.75 219 LEU A O 1
ATOM 1785 N N . ALA A 1 220 ? 27.151 8.372 -36.716 1.00 79.12 220 ALA A N 1
ATOM 1786 C CA . ALA A 1 220 ? 28.605 8.268 -36.730 1.00 79.12 220 ALA A CA 1
ATOM 1787 C C . ALA A 1 220 ? 29.245 9.626 -37.068 1.00 79.12 220 ALA A C 1
ATOM 1789 O O . ALA A 1 220 ? 28.751 10.369 -37.913 1.00 79.12 220 ALA A O 1
ATOM 1790 N N . GLY A 1 221 ? 30.346 9.962 -36.393 1.00 78.62 221 GLY A N 1
ATOM 1791 C CA . GLY A 1 221 ? 31.069 11.224 -36.606 1.00 78.62 221 GLY A CA 1
ATOM 1792 C C . GLY A 1 221 ? 30.441 12.460 -35.948 1.00 78.62 221 GLY A C 1
ATOM 1793 O O . GLY A 1 221 ? 30.996 13.549 -36.060 1.00 78.62 221 GLY A O 1
ATOM 1794 N N . LYS A 1 222 ? 29.316 12.316 -35.233 1.00 86.44 222 LYS A N 1
ATOM 1795 C CA . LYS A 1 222 ? 28.731 13.391 -34.416 1.00 86.44 222 LYS A CA 1
ATOM 1796 C C . LYS A 1 222 ? 29.418 13.490 -33.050 1.00 86.44 222 LYS A C 1
ATOM 1798 O O . LYS A 1 222 ? 29.908 12.503 -32.507 1.00 86.44 222 LYS A O 1
ATOM 1803 N N . ASN A 1 223 ? 29.378 14.683 -32.455 1.00 90.81 223 ASN A N 1
ATOM 1804 C CA . ASN A 1 223 ? 29.807 14.895 -31.070 1.00 90.81 223 ASN A CA 1
ATOM 1805 C C . ASN A 1 223 ? 28.968 14.049 -30.099 1.00 90.81 223 ASN A C 1
ATOM 1807 O O . ASN A 1 223 ? 27.776 13.840 -30.331 1.00 90.81 223 ASN A O 1
ATOM 1811 N N . TYR A 1 224 ? 29.553 13.650 -28.967 1.00 87.25 224 TYR A N 1
ATOM 1812 C CA . TYR A 1 224 ? 28.894 12.802 -27.963 1.00 87.25 224 TYR A CA 1
ATOM 1813 C C . TYR A 1 224 ? 27.518 13.333 -27.519 1.00 87.25 224 TYR A C 1
ATOM 1815 O O . TYR A 1 224 ? 26.544 12.586 -27.481 1.00 87.25 224 TYR A O 1
ATOM 1823 N N . PHE A 1 225 ? 27.403 14.644 -27.278 1.00 89.75 225 PHE A N 1
ATOM 1824 C CA . PHE A 1 225 ? 26.127 15.283 -26.932 1.00 89.75 225 PHE A CA 1
ATOM 1825 C C . PHE A 1 225 ? 25.063 15.136 -28.025 1.00 89.75 225 PHE A C 1
ATOM 1827 O O . PHE A 1 225 ? 23.898 14.888 -27.725 1.00 89.75 225 PHE A O 1
ATOM 1834 N N . ALA A 1 226 ? 25.455 15.258 -29.294 1.00 89.88 226 ALA A N 1
ATOM 1835 C CA . ALA A 1 226 ? 24.539 15.109 -30.417 1.00 89.88 226 ALA A CA 1
ATOM 1836 C C . ALA A 1 226 ? 24.128 13.642 -30.620 1.00 89.88 226 ALA A C 1
ATOM 1838 O O . ALA A 1 226 ? 22.984 13.381 -30.986 1.00 89.88 226 ALA A O 1
ATOM 1839 N N . VAL A 1 227 ? 25.024 12.684 -30.365 1.00 91.44 227 VAL A N 1
ATOM 1840 C CA . VAL A 1 227 ? 24.688 11.251 -30.374 1.00 91.44 227 VAL A CA 1
ATOM 1841 C C . VAL A 1 227 ? 23.657 10.946 -29.291 1.00 91.44 227 VAL A C 1
ATOM 1843 O O . VAL A 1 227 ? 22.602 10.404 -29.609 1.00 91.44 227 VAL A O 1
ATOM 1846 N N . LEU A 1 228 ? 23.914 11.372 -28.050 1.00 92.38 228 LEU A N 1
ATOM 1847 C CA . LEU A 1 228 ? 23.008 11.144 -26.925 1.00 92.38 228 LEU A CA 1
ATOM 1848 C C . LEU A 1 228 ? 21.635 11.783 -27.150 1.00 92.38 228 LEU A C 1
ATOM 1850 O O . LEU A 1 228 ? 20.614 11.146 -26.915 1.00 92.38 228 LEU A O 1
ATOM 1854 N N . PHE A 1 229 ? 21.590 13.018 -27.654 1.00 92.88 229 PHE A N 1
ATOM 1855 C CA . PHE A 1 229 ? 20.325 13.698 -27.928 1.00 92.88 229 PHE A CA 1
ATOM 1856 C C . PHE A 1 229 ? 19.493 12.970 -28.995 1.00 92.88 229 PHE A C 1
ATOM 1858 O O . PHE A 1 229 ? 18.300 12.741 -28.799 1.00 92.88 229 PHE A O 1
ATOM 1865 N N . ASN A 1 230 ? 20.125 12.547 -30.095 1.00 92.50 230 ASN A N 1
ATOM 1866 C CA . ASN A 1 230 ? 19.445 11.783 -31.142 1.00 92.50 230 ASN A CA 1
ATOM 1867 C C . ASN A 1 230 ? 19.018 10.387 -30.657 1.00 92.50 230 ASN A C 1
ATOM 1869 O O . ASN A 1 230 ? 17.952 9.911 -31.034 1.00 92.50 230 ASN A O 1
ATOM 1873 N N . ALA A 1 231 ? 19.811 9.743 -29.797 1.00 92.81 231 ALA A N 1
ATOM 1874 C CA . ALA A 1 231 ? 19.463 8.464 -29.186 1.00 92.81 231 ALA A CA 1
ATOM 1875 C C . ALA A 1 231 ? 18.277 8.585 -28.212 1.00 92.81 231 ALA A C 1
ATOM 1877 O O . ALA A 1 231 ? 17.385 7.739 -28.230 1.00 92.81 231 ALA A O 1
ATOM 1878 N N . CYS A 1 232 ? 18.220 9.658 -27.414 1.00 94.12 232 CYS A N 1
ATOM 1879 C CA . CYS A 1 232 ? 17.058 9.992 -26.586 1.00 94.12 232 CYS A CA 1
ATOM 1880 C C . CYS A 1 232 ? 15.809 10.205 -27.441 1.00 94.12 232 CYS A C 1
ATOM 1882 O O . CYS A 1 232 ? 14.763 9.636 -27.147 1.00 94.12 232 CYS A O 1
ATOM 1884 N N . TYR A 1 233 ? 15.922 10.987 -28.516 1.00 94.62 233 TYR A N 1
ATOM 1885 C CA . TYR A 1 233 ? 14.826 11.202 -29.455 1.00 94.62 233 TYR A CA 1
ATOM 1886 C C . TYR A 1 233 ? 14.334 9.881 -30.073 1.00 94.62 233 TYR A C 1
ATOM 1888 O O . TYR A 1 233 ? 13.136 9.601 -30.040 1.00 94.62 233 TYR A O 1
ATOM 1896 N N . PHE A 1 234 ? 15.251 9.029 -30.546 1.00 94.31 234 PHE A N 1
ATOM 1897 C CA . PHE A 1 234 ? 14.914 7.712 -31.090 1.00 94.31 234 PHE A CA 1
ATOM 1898 C C . PHE A 1 234 ? 14.188 6.826 -30.066 1.00 94.31 234 PHE A C 1
ATOM 1900 O O . PHE A 1 234 ? 13.163 6.225 -30.388 1.00 94.31 234 PHE A O 1
ATOM 1907 N N . SER A 1 235 ? 14.681 6.779 -28.827 1.00 95.25 235 SER A N 1
ATOM 1908 C CA . SER A 1 235 ? 14.067 6.005 -27.743 1.00 95.25 235 SER A CA 1
ATOM 1909 C C . SER A 1 235 ? 12.660 6.514 -27.397 1.00 95.25 235 SER A C 1
ATOM 1911 O O . SER A 1 235 ? 11.728 5.721 -27.302 1.00 95.25 235 SER A O 1
ATOM 1913 N N . ILE A 1 236 ? 12.442 7.834 -27.332 1.00 95.19 236 ILE A N 1
ATOM 1914 C CA . ILE A 1 236 ? 11.103 8.414 -27.108 1.00 95.19 236 ILE A CA 1
ATOM 1915 C C . ILE A 1 236 ? 10.128 7.981 -28.209 1.00 95.19 236 ILE A C 1
ATOM 1917 O O . ILE A 1 236 ? 9.028 7.509 -27.919 1.00 95.19 236 ILE A O 1
ATOM 1921 N N . VAL A 1 237 ? 10.524 8.133 -29.472 1.00 94.94 237 VAL A N 1
ATOM 1922 C CA . VAL A 1 237 ? 9.691 7.819 -30.645 1.00 94.94 237 VAL A CA 1
ATOM 1923 C C . VAL A 1 237 ? 9.399 6.318 -30.739 1.00 94.94 237 VAL A C 1
ATOM 1925 O O . VAL A 1 237 ? 8.302 5.926 -31.137 1.00 94.94 237 VAL A O 1
ATOM 1928 N N . THR A 1 238 ? 10.351 5.479 -30.334 1.00 94.56 238 THR A N 1
ATOM 1929 C CA . THR A 1 238 ? 10.202 4.018 -30.307 1.00 94.56 238 THR A CA 1
ATOM 1930 C C . THR A 1 238 ? 9.291 3.573 -29.165 1.00 94.56 238 THR A C 1
ATOM 1932 O O . THR A 1 238 ? 8.336 2.836 -29.399 1.00 94.56 238 THR A O 1
ATOM 1935 N N . PHE A 1 239 ? 9.516 4.074 -27.947 1.00 95.06 239 PHE A N 1
ATOM 1936 C CA . PHE A 1 239 ? 8.693 3.775 -26.772 1.00 95.06 239 PHE A CA 1
ATOM 1937 C C . PHE A 1 239 ? 7.230 4.199 -26.963 1.00 95.06 239 PHE A C 1
ATOM 1939 O O . PHE A 1 239 ? 6.307 3.500 -26.556 1.00 95.06 239 PHE A O 1
ATOM 1946 N N . THR A 1 240 ? 7.001 5.346 -27.604 1.00 93.50 240 THR A N 1
ATOM 1947 C CA . THR A 1 240 ? 5.652 5.852 -27.921 1.00 93.50 240 THR A CA 1
ATOM 1948 C C . THR A 1 240 ? 5.048 5.239 -29.187 1.00 93.50 240 THR A C 1
ATOM 1950 O O . THR A 1 240 ? 3.957 5.635 -29.586 1.00 93.50 240 THR A O 1
ATOM 1953 N N . THR A 1 241 ? 5.756 4.300 -29.824 1.00 92.00 241 THR A N 1
ATOM 1954 C CA . THR A 1 241 ? 5.377 3.627 -31.076 1.00 92.00 241 THR A CA 1
ATOM 1955 C C . THR A 1 241 ? 5.043 4.579 -32.235 1.00 92.00 241 THR A C 1
ATOM 1957 O O . THR A 1 241 ? 4.309 4.199 -33.143 1.00 92.00 241 THR A O 1
ATOM 1960 N N . LEU A 1 242 ? 5.573 5.809 -32.217 1.00 91.62 242 LEU A N 1
ATOM 1961 C CA . LEU A 1 242 ? 5.395 6.817 -33.272 1.00 91.62 242 LEU A CA 1
ATOM 1962 C C . LEU A 1 242 ? 6.165 6.453 -34.549 1.00 91.62 242 LEU A C 1
ATOM 1964 O O . LEU A 1 242 ? 5.615 6.527 -35.640 1.00 91.62 242 LEU A O 1
ATOM 1968 N N . GLY A 1 243 ? 7.436 6.062 -34.410 1.00 86.00 243 GLY A N 1
ATOM 1969 C CA . GLY A 1 243 ? 8.272 5.548 -35.503 1.00 86.00 243 GLY A CA 1
ATOM 1970 C C . GLY A 1 243 ? 8.411 6.447 -36.743 1.00 86.00 243 GLY A C 1
ATOM 1971 O O . GLY A 1 243 ? 8.075 6.008 -37.837 1.00 86.00 243 GLY A O 1
ATOM 1972 N N . TYR A 1 244 ? 8.959 7.664 -36.618 1.00 86.25 244 TYR A N 1
ATOM 1973 C CA . TYR A 1 244 ? 9.121 8.596 -37.755 1.00 86.25 244 TYR A CA 1
ATOM 1974 C C . TYR A 1 244 ? 9.998 8.080 -38.914 1.00 86.25 244 TYR A C 1
ATOM 1976 O O . TYR A 1 244 ? 9.858 8.554 -40.040 1.00 86.25 244 TYR A O 1
ATOM 1984 N N . GLY A 1 245 ? 10.889 7.114 -38.665 1.00 82.81 245 GLY A N 1
ATOM 1985 C CA . GLY A 1 245 ? 11.699 6.452 -39.700 1.00 82.81 245 GLY A CA 1
ATOM 1986 C C . GLY A 1 245 ? 12.968 7.200 -40.129 1.00 82.81 245 GLY A C 1
ATOM 1987 O O . GLY A 1 245 ? 13.724 6.699 -40.958 1.00 82.81 245 GLY A O 1
ATOM 1988 N N . ASP A 1 246 ? 13.243 8.357 -39.536 1.00 86.44 246 ASP A N 1
ATOM 1989 C CA . ASP A 1 246 ? 14.456 9.159 -39.730 1.00 86.44 246 ASP A CA 1
ATOM 1990 C C . ASP A 1 246 ? 15.718 8.500 -39.148 1.00 86.44 246 ASP A C 1
ATOM 1992 O O . ASP A 1 246 ? 16.798 8.564 -39.740 1.00 86.44 246 ASP A O 1
ATOM 1996 N N . LEU A 1 247 ? 15.579 7.813 -38.015 1.00 88.44 247 LEU A N 1
ATOM 1997 C CA . LEU A 1 247 ? 16.612 6.979 -37.411 1.00 88.44 247 LEU A CA 1
ATOM 1998 C C . LEU A 1 247 ? 16.168 5.519 -37.433 1.00 88.44 247 LEU A C 1
ATOM 2000 O O . LEU A 1 247 ? 15.148 5.150 -36.857 1.00 88.44 247 LEU A O 1
ATOM 2004 N N . SER A 1 248 ? 16.960 4.676 -38.092 1.00 89.25 248 SER A N 1
ATOM 2005 C CA . SER A 1 248 ? 16.670 3.248 -38.235 1.00 89.25 248 SER A CA 1
ATOM 2006 C C . SER A 1 248 ? 17.818 2.409 -37.672 1.00 89.25 248 SER A C 1
ATOM 2008 O O . SER A 1 248 ? 18.920 2.462 -38.227 1.00 89.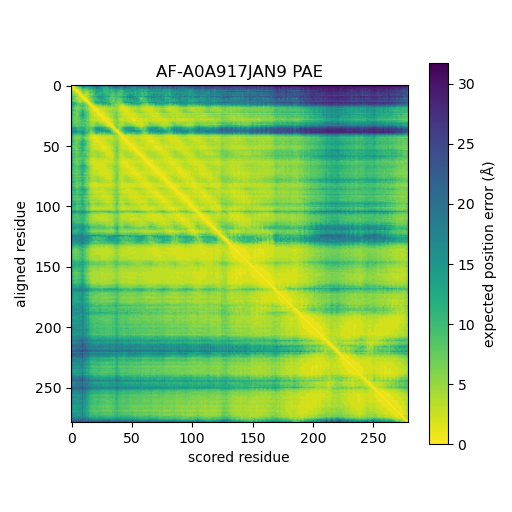25 248 SER A O 1
ATOM 2010 N N . PRO A 1 249 ? 17.607 1.626 -36.599 1.00 88.62 249 PRO A N 1
ATOM 2011 C CA . PRO A 1 249 ? 18.638 0.745 -36.072 1.00 88.62 249 PRO A CA 1
ATOM 2012 C C . PRO A 1 249 ? 18.898 -0.415 -37.039 1.00 88.62 249 PRO A C 1
ATOM 2014 O O . PRO A 1 249 ? 17.993 -0.934 -37.702 1.00 88.62 249 PRO A O 1
ATOM 2017 N N . ILE A 1 250 ? 20.148 -0.861 -37.100 1.00 89.50 250 ILE A N 1
ATOM 2018 C CA . ILE A 1 250 ? 20.578 -2.034 -37.866 1.00 89.50 250 ILE A CA 1
ATOM 2019 C C . ILE A 1 250 ? 21.172 -3.102 -36.940 1.00 89.50 250 ILE A C 1
ATOM 2021 O O . ILE A 1 250 ? 21.538 -2.838 -35.796 1.00 89.50 250 ILE A O 1
ATOM 2025 N N . GLY A 1 251 ? 21.221 -4.346 -37.424 1.00 87.94 251 GLY A N 1
ATOM 2026 C CA . GLY A 1 251 ? 21.728 -5.480 -36.648 1.00 87.94 251 GLY A CA 1
ATOM 2027 C C . GLY A 1 251 ? 20.903 -5.772 -35.387 1.00 87.94 251 GLY A C 1
ATOM 2028 O O . GLY A 1 251 ? 19.672 -5.723 -35.413 1.00 87.94 251 GLY A O 1
ATOM 2029 N N . GLY A 1 252 ? 21.590 -6.081 -34.282 1.00 85.81 252 GLY A N 1
ATOM 2030 C CA . GLY A 1 252 ? 20.972 -6.480 -33.011 1.00 85.81 252 GLY A CA 1
ATOM 2031 C C . GLY A 1 252 ? 20.129 -5.393 -32.331 1.00 85.81 252 GLY A C 1
ATOM 2032 O O . GLY A 1 252 ? 19.192 -5.724 -31.606 1.00 85.81 252 GLY A O 1
ATOM 2033 N N . LEU A 1 253 ? 20.378 -4.107 -32.618 1.00 88.94 253 LEU A N 1
ATOM 2034 C CA . LEU A 1 253 ? 19.585 -3.002 -32.060 1.00 88.94 253 LEU A CA 1
ATOM 2035 C C . LEU A 1 253 ? 18.117 -3.029 -32.515 1.00 88.94 253 LEU A C 1
ATOM 2037 O O . LEU A 1 253 ? 17.259 -2.506 -31.810 1.00 88.94 253 LEU A O 1
ATOM 2041 N N . LYS A 1 254 ? 17.800 -3.681 -33.644 1.00 90.69 254 LYS A N 1
ATOM 2042 C CA . LYS A 1 254 ? 16.411 -3.863 -34.100 1.00 90.69 254 LYS A CA 1
ATOM 2043 C C . LYS A 1 254 ? 15.563 -4.629 -33.088 1.00 90.69 254 LYS A C 1
ATOM 2045 O O . LYS A 1 254 ? 14.404 -4.289 -32.879 1.00 90.69 254 LYS A O 1
ATOM 2050 N N . ILE A 1 255 ? 16.144 -5.654 -32.463 1.00 92.06 255 ILE A N 1
ATOM 2051 C CA . ILE A 1 255 ? 15.448 -6.471 -31.464 1.00 92.06 255 ILE A CA 1
ATOM 2052 C C . ILE A 1 255 ? 15.186 -5.633 -30.210 1.00 92.06 255 ILE A C 1
ATOM 2054 O O . ILE A 1 255 ? 14.083 -5.669 -29.675 1.00 92.06 255 ILE A O 1
ATOM 2058 N N . LEU A 1 256 ? 16.166 -4.830 -29.781 1.00 92.19 256 LEU A N 1
ATOM 2059 C CA . LEU A 1 256 ? 16.000 -3.923 -28.643 1.00 92.19 256 LEU A CA 1
ATOM 2060 C C . LEU A 1 256 ? 14.913 -2.875 -28.900 1.00 92.19 256 LEU A C 1
ATOM 2062 O O . LEU A 1 256 ? 14.042 -2.709 -28.053 1.00 92.19 256 LEU A O 1
ATOM 2066 N N . ALA A 1 257 ? 14.900 -2.258 -30.083 1.00 92.94 257 ALA A N 1
ATOM 2067 C CA . ALA A 1 257 ? 13.862 -1.302 -30.462 1.00 92.94 257 ALA A CA 1
ATOM 2068 C C . ALA A 1 257 ? 12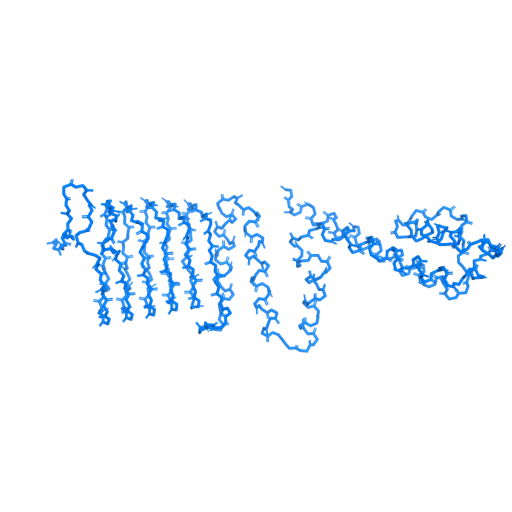.462 -1.946 -30.500 1.00 92.94 257 ALA A C 1
ATOM 2070 O O . ALA A 1 257 ? 11.487 -1.349 -30.051 1.00 92.94 257 ALA A O 1
ATOM 2071 N N . ALA A 1 258 ? 12.351 -3.192 -30.974 1.00 93.50 258 ALA A N 1
ATOM 2072 C CA . ALA A 1 258 ? 11.086 -3.926 -30.955 1.00 93.50 258 ALA A CA 1
ATOM 2073 C C . ALA A 1 258 ? 10.605 -4.232 -29.523 1.00 93.50 258 ALA A C 1
ATOM 2075 O O . ALA A 1 258 ? 9.421 -4.074 -29.222 1.00 93.50 258 ALA A O 1
ATOM 2076 N N . ILE A 1 259 ? 11.515 -4.637 -28.628 1.00 94.38 259 ILE A N 1
ATOM 2077 C CA . ILE A 1 259 ? 11.204 -4.875 -27.210 1.00 94.38 259 ILE A CA 1
ATOM 2078 C C . ILE A 1 259 ? 10.786 -3.570 -26.524 1.00 94.38 259 ILE A C 1
ATOM 2080 O O . ILE A 1 259 ? 9.828 -3.568 -25.754 1.00 94.38 259 ILE A O 1
ATOM 2084 N N . GLU A 1 260 ? 11.469 -2.464 -26.817 1.00 94.94 260 GLU A N 1
ATOM 2085 C CA . GLU A 1 260 ? 11.145 -1.136 -26.295 1.00 94.94 260 GLU A CA 1
ATOM 2086 C C . GLU A 1 260 ? 9.746 -0.680 -26.707 1.00 94.94 260 GLU A C 1
ATOM 2088 O O . GLU A 1 260 ? 8.960 -0.275 -25.853 1.00 94.94 260 GLU A O 1
ATOM 2093 N N . ALA A 1 261 ? 9.413 -0.802 -27.994 1.00 95.19 261 ALA A N 1
ATOM 2094 C CA . ALA A 1 261 ? 8.090 -0.474 -28.515 1.00 95.19 261 ALA A CA 1
ATOM 2095 C C . ALA A 1 261 ? 6.990 -1.323 -27.854 1.00 95.19 261 ALA A C 1
ATOM 2097 O O . ALA A 1 261 ? 5.959 -0.796 -27.432 1.00 95.19 261 ALA A O 1
ATOM 2098 N N . LEU A 1 262 ? 7.218 -2.634 -27.703 1.00 95.56 262 LEU A N 1
ATOM 2099 C CA . LEU A 1 262 ? 6.279 -3.527 -27.022 1.00 95.56 262 LEU A CA 1
ATOM 2100 C C . LEU A 1 262 ? 6.099 -3.144 -25.546 1.00 95.56 262 LEU A C 1
ATOM 2102 O O . LEU A 1 262 ? 4.975 -3.075 -25.046 1.00 95.56 262 LEU A O 1
ATOM 2106 N N . PHE A 1 263 ? 7.201 -2.876 -24.845 1.00 94.38 263 PHE A N 1
ATOM 2107 C CA . PHE A 1 263 ? 7.176 -2.460 -23.447 1.00 94.38 263 PHE A CA 1
ATOM 2108 C C . PHE A 1 263 ? 6.463 -1.114 -23.265 1.00 94.38 263 PHE A C 1
ATOM 2110 O O . PHE A 1 263 ? 5.677 -0.957 -22.327 1.00 94.38 263 PHE A O 1
ATOM 2117 N N . GLY A 1 264 ? 6.678 -0.167 -24.178 1.00 94.12 264 GLY A N 1
ATOM 2118 C CA . GLY A 1 264 ? 5.984 1.115 -24.204 1.00 94.12 264 GLY A CA 1
ATOM 2119 C C . GLY A 1 264 ? 4.475 0.962 -24.379 1.00 94.12 264 GLY A C 1
ATOM 2120 O O . GLY A 1 264 ? 3.711 1.482 -23.562 1.00 94.12 264 GLY A O 1
ATOM 2121 N N . ALA A 1 265 ? 4.037 0.156 -25.350 1.00 94.75 265 ALA A N 1
ATOM 2122 C CA . ALA A 1 265 ? 2.620 -0.136 -25.576 1.00 94.75 265 ALA A CA 1
ATOM 2123 C C . ALA A 1 265 ? 1.940 -0.763 -24.342 1.00 94.75 265 ALA A C 1
ATOM 2125 O O . ALA A 1 265 ? 0.864 -0.325 -23.929 1.00 94.75 265 ALA A O 1
ATOM 2126 N N . ILE A 1 266 ? 2.591 -1.741 -23.700 1.00 93.81 266 ILE A N 1
ATOM 2127 C CA . ILE A 1 266 ? 2.097 -2.370 -22.463 1.00 93.81 266 ILE A CA 1
ATOM 2128 C C . ILE A 1 266 ? 2.004 -1.342 -21.325 1.00 93.81 266 ILE A C 1
ATOM 2130 O O . ILE A 1 266 ? 0.994 -1.277 -20.621 1.00 93.81 266 ILE A O 1
ATOM 2134 N N . THR A 1 267 ? 3.035 -0.510 -21.158 1.00 92.88 267 THR A N 1
ATOM 2135 C CA . THR A 1 267 ? 3.097 0.510 -20.098 1.00 92.88 267 THR A CA 1
ATOM 2136 C C . THR A 1 267 ? 1.998 1.560 -20.263 1.00 92.88 267 THR A C 1
ATOM 2138 O O . THR A 1 267 ? 1.354 1.933 -19.282 1.00 92.88 267 THR A O 1
ATOM 2141 N N . LEU A 1 268 ? 1.732 1.999 -21.497 1.00 91.88 268 LEU A N 1
ATOM 2142 C CA . LEU A 1 268 ? 0.630 2.912 -21.809 1.00 91.88 268 LEU A CA 1
ATOM 2143 C C . LEU A 1 268 ? -0.735 2.272 -21.517 1.00 91.88 268 LEU A C 1
ATOM 2145 O O . LEU A 1 268 ? -1.584 2.914 -20.900 1.00 91.88 268 LEU A O 1
ATOM 2149 N N . GLY A 1 269 ? -0.928 0.997 -21.870 1.00 91.75 269 GLY A N 1
ATOM 2150 C CA . GLY A 1 269 ? -2.146 0.254 -21.530 1.00 91.75 269 GLY A CA 1
ATOM 2151 C C . GLY A 1 269 ? -2.392 0.181 -20.019 1.00 91.75 269 GLY A C 1
ATOM 2152 O O . GLY A 1 269 ? -3.495 0.470 -19.548 1.00 91.75 269 GLY A O 1
ATOM 2153 N N . PHE A 1 270 ? -1.352 -0.119 -19.235 1.00 91.19 270 PHE A N 1
ATOM 2154 C CA . PHE A 1 270 ? -1.443 -0.113 -17.772 1.00 91.19 270 PHE A CA 1
ATOM 2155 C C . PHE A 1 270 ? -1.690 1.280 -17.188 1.00 91.19 270 PHE A C 1
ATOM 2157 O O . PHE A 1 270 ? -2.391 1.395 -16.180 1.00 91.19 270 PHE A O 1
ATOM 2164 N N . LEU A 1 271 ? -1.152 2.334 -17.806 1.00 90.75 271 LEU A N 1
ATOM 2165 C CA . LEU A 1 271 ? -1.385 3.709 -17.373 1.00 90.75 271 LEU A CA 1
ATOM 2166 C C . LEU A 1 271 ? -2.861 4.076 -17.524 1.00 90.75 271 LEU A C 1
ATOM 2168 O O . LEU A 1 271 ? -3.459 4.566 -16.569 1.00 90.75 271 LEU A O 1
ATOM 2172 N N . VAL A 1 272 ? -3.459 3.776 -18.679 1.00 91.06 272 VAL A N 1
ATOM 2173 C CA . VAL A 1 272 ? -4.889 4.013 -18.923 1.00 91.06 272 VAL A CA 1
ATOM 2174 C C . VAL A 1 272 ? -5.741 3.226 -17.927 1.00 91.06 272 VAL A C 1
ATOM 2176 O O . VAL A 1 272 ? -6.565 3.822 -17.239 1.00 91.06 272 VAL A O 1
ATOM 2179 N N . ALA A 1 273 ? -5.485 1.924 -17.766 1.00 90.00 273 ALA A N 1
ATOM 2180 C CA . ALA A 1 273 ? -6.228 1.081 -16.825 1.00 90.00 273 ALA A CA 1
ATOM 2181 C C . ALA A 1 273 ? -6.118 1.565 -15.365 1.00 90.00 273 ALA A C 1
ATOM 2183 O O . ALA A 1 273 ? -7.080 1.512 -14.595 1.00 90.00 273 ALA A O 1
ATOM 2184 N N . GLY A 1 274 ? -4.941 2.051 -14.965 1.00 86.75 274 GLY A N 1
ATOM 2185 C CA . GLY A 1 274 ? -4.720 2.600 -13.630 1.00 86.75 274 GLY A CA 1
ATOM 2186 C C . GLY A 1 274 ? -5.415 3.946 -13.406 1.00 86.75 274 GLY A C 1
ATOM 2187 O O . GLY A 1 274 ? -5.860 4.218 -12.292 1.00 86.75 274 GLY A O 1
ATOM 2188 N N . LEU A 1 275 ? -5.538 4.776 -14.445 1.00 86.44 275 LEU A N 1
ATOM 2189 C CA . LEU A 1 275 ? -6.267 6.045 -14.376 1.00 86.44 275 LEU A CA 1
ATOM 2190 C C . LEU A 1 275 ? -7.779 5.822 -14.292 1.00 86.44 275 LEU A C 1
ATOM 2192 O O . LEU A 1 275 ? -8.414 6.428 -13.435 1.00 86.44 275 LEU A O 1
ATOM 2196 N N . THR A 1 276 ? -8.336 4.902 -15.087 1.00 87.12 276 THR A N 1
ATOM 2197 C CA . THR A 1 276 ? -9.779 4.585 -15.067 1.00 87.12 276 THR A CA 1
ATOM 2198 C C . THR A 1 276 ? -10.245 3.981 -13.748 1.00 87.12 276 THR A C 1
ATOM 2200 O O . THR A 1 276 ?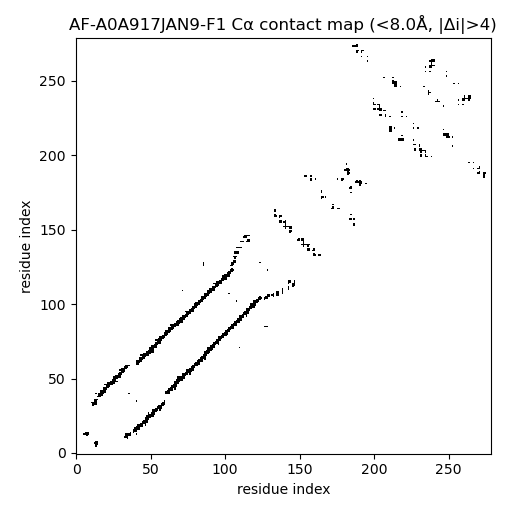 -11.404 4.108 -13.383 1.00 87.12 276 THR A O 1
ATOM 2203 N N . LYS A 1 277 ? -9.353 3.298 -13.026 1.00 78.25 277 LYS A N 1
ATOM 2204 C CA . LYS A 1 277 ? -9.656 2.745 -11.701 1.00 78.25 277 LYS A CA 1
ATOM 2205 C C . LYS A 1 277 ? -9.714 3.825 -10.613 1.00 78.25 277 LYS A C 1
ATOM 2207 O O . LYS A 1 277 ? -10.375 3.632 -9.598 1.00 78.25 277 LYS A O 1
ATOM 2212 N N . ASN A 1 278 ? -8.986 4.925 -10.801 1.00 64.62 278 ASN A N 1
ATOM 2213 C CA . ASN A 1 278 ? -8.834 5.976 -9.796 1.00 64.62 278 ASN A CA 1
ATOM 2214 C C . ASN A 1 278 ? -9.761 7.186 -10.023 1.00 64.62 278 ASN A C 1
ATOM 2216 O O . ASN A 1 278 ? -9.907 7.989 -9.098 1.00 64.62 278 ASN A O 1
ATOM 2220 N N . SER A 1 279 ? -10.364 7.321 -11.211 1.00 58.12 279 SER A N 1
ATOM 2221 C CA . SER A 1 279 ? -11.451 8.264 -11.532 1.00 58.12 279 SER A CA 1
ATOM 2222 C C . SER A 1 279 ? -12.791 7.756 -11.012 1.00 58.12 279 SER A C 1
ATOM 2224 O O . SER A 1 279 ? -13.445 8.472 -10.223 1.00 58.12 279 SER A O 1
#